Protein AF-A0A927NDM3-F1 (afdb_monomer_lite)

Foldseek 3Di:
DDDDDDDDDDDDDDDDDDDDDDDDDDDDDDDDDDDDDDDDDDDDDDDDDDDDDDDDDDDDDDDDDDDDDDDPDDDDDDDDDDWDKFKKKFFQAWFFFKFPDDDPPGDGPGGDHGRDIFGFPDDDVQWTWTAEQLHIITTGNVRIDMDIDTDDPDPLVVLLVNLLRNRPNQEEDPPQQAQDQLVPHGDPPHDSSYYHPQRSSQVSNCVRPVDRAHRDPVRRVVDDDDDD

Structure (mmCIF, N/CA/C/O backbone):
data_AF-A0A927NDM3-F1
#
_entry.id   AF-A0A927NDM3-F1
#
loop_
_atom_site.group_PDB
_atom_site.id
_atom_site.type_symbol
_atom_site.label_atom_id
_atom_site.label_alt_id
_atom_site.label_comp_id
_atom_site.label_asym_id
_atom_site.label_entity_id
_atom_site.label_seq_id
_atom_site.pdbx_PDB_ins_code
_atom_site.Cartn_x
_atom_site.Cartn_y
_atom_site.Cartn_z
_atom_site.occupancy
_atom_site.B_iso_or_equiv
_atom_site.auth_seq_id
_atom_site.auth_comp_id
_atom_site.auth_asym_id
_atom_site.auth_atom_id
_atom_site.pdbx_PDB_model_num
ATOM 1 N N . MET A 1 1 ? -32.418 -34.435 -16.731 1.00 44.94 1 MET A N 1
ATOM 2 C CA . MET A 1 1 ? -31.338 -35.449 -16.701 1.00 44.94 1 MET A CA 1
ATOM 3 C C . MET A 1 1 ? -30.309 -35.048 -15.656 1.00 44.94 1 MET A C 1
ATOM 5 O O . MET A 1 1 ? -29.737 -33.975 -15.753 1.00 44.94 1 MET A O 1
ATOM 9 N N . LYS A 1 2 ? -30.156 -35.858 -14.608 1.00 43.66 2 LYS A N 1
ATOM 10 C CA . LYS A 1 2 ? -29.431 -35.543 -13.368 1.00 43.66 2 LYS A CA 1
ATOM 11 C C . LYS A 1 2 ? -28.229 -36.490 -13.295 1.00 43.66 2 LYS A C 1
ATOM 13 O O . LYS A 1 2 ? -28.417 -37.660 -12.984 1.00 43.66 2 LYS A O 1
ATOM 18 N N . ARG A 1 3 ? -27.020 -36.032 -13.638 1.00 54.25 3 ARG A N 1
ATOM 19 C CA . ARG A 1 3 ? -25.791 -36.832 -13.476 1.00 54.25 3 ARG A CA 1
ATOM 20 C C . ARG A 1 3 ? -25.078 -36.387 -12.202 1.00 54.25 3 ARG A C 1
ATOM 22 O O . ARG A 1 3 ? -24.645 -35.249 -12.088 1.00 54.25 3 ARG A O 1
ATOM 29 N N . ARG A 1 4 ? -25.052 -37.288 -11.219 1.00 59.09 4 ARG A N 1
ATOM 30 C CA . ARG A 1 4 ? -24.288 -37.188 -9.970 1.00 59.09 4 ARG A CA 1
ATOM 31 C C . ARG A 1 4 ? -23.092 -38.144 -10.044 1.00 59.09 4 ARG A C 1
ATOM 33 O O . ARG A 1 4 ? -23.222 -39.192 -10.673 1.00 59.09 4 ARG A O 1
ATOM 40 N N . LYS A 1 5 ? -22.092 -37.838 -9.204 1.00 48.91 5 LYS A N 1
ATOM 41 C CA . LYS A 1 5 ? -20.955 -38.663 -8.731 1.00 48.91 5 LYS A CA 1
ATOM 42 C C . LYS A 1 5 ? -19.731 -38.589 -9.668 1.00 48.91 5 LYS A C 1
ATOM 44 O O . LYS A 1 5 ? -19.902 -38.595 -10.875 1.00 48.91 5 LYS A O 1
ATOM 49 N N . THR A 1 6 ? -18.496 -38.431 -9.182 1.00 51.38 6 THR A N 1
ATOM 50 C CA . THR A 1 6 ? -17.939 -38.997 -7.941 1.00 51.38 6 THR A CA 1
ATOM 51 C C . THR A 1 6 ? -16.740 -38.171 -7.449 1.00 51.38 6 THR A C 1
ATOM 53 O O . THR A 1 6 ? -15.886 -37.784 -8.239 1.00 51.38 6 THR A O 1
ATOM 56 N N . ILE A 1 7 ? -16.692 -37.921 -6.140 1.00 45.53 7 ILE A N 1
ATOM 57 C CA . ILE A 1 7 ? -15.550 -37.371 -5.397 1.00 45.53 7 ILE A CA 1
ATOM 58 C C . ILE A 1 7 ? -14.612 -38.543 -5.088 1.00 45.53 7 ILE A C 1
ATOM 60 O O . ILE A 1 7 ? -15.073 -39.542 -4.537 1.00 45.53 7 ILE A O 1
ATOM 64 N N . ALA A 1 8 ? -13.326 -38.422 -5.414 1.00 45.06 8 ALA A N 1
ATOM 65 C CA . ALA A 1 8 ? -12.281 -39.320 -4.932 1.00 45.06 8 ALA A CA 1
ATOM 66 C C . ALA A 1 8 ? -11.337 -38.511 -4.035 1.00 45.06 8 ALA A C 1
ATOM 68 O O . ALA A 1 8 ? -10.524 -37.724 -4.511 1.00 45.06 8 ALA A O 1
ATOM 69 N N . ALA A 1 9 ? -11.516 -38.677 -2.727 1.00 37.31 9 ALA A N 1
ATOM 70 C CA . ALA A 1 9 ? -10.585 -38.235 -1.706 1.00 37.31 9 ALA A CA 1
ATOM 71 C C . ALA A 1 9 ? -9.545 -39.344 -1.496 1.00 37.31 9 ALA A C 1
ATOM 73 O O . ALA A 1 9 ? -9.914 -40.480 -1.206 1.00 37.31 9 ALA A O 1
ATOM 74 N N . LEU A 1 10 ? -8.263 -39.011 -1.631 1.00 41.28 10 LEU A N 1
ATOM 75 C CA . LEU A 1 10 ? -7.147 -39.841 -1.184 1.00 41.28 10 LEU A CA 1
ATOM 76 C C . LEU A 1 10 ? -6.381 -39.047 -0.123 1.00 41.28 10 LEU A C 1
ATOM 78 O O . LEU A 1 10 ? -5.657 -38.103 -0.423 1.00 41.28 10 LEU A O 1
ATOM 82 N N . LEU A 1 11 ? -6.625 -39.425 1.129 1.00 40.38 11 LEU A N 1
ATOM 83 C CA . LEU A 1 11 ? -5.831 -39.090 2.303 1.00 40.38 11 LEU A CA 1
ATOM 84 C C . LEU A 1 11 ? -4.864 -40.248 2.556 1.00 40.38 11 LEU A C 1
ATOM 86 O O . LEU A 1 11 ? -5.320 -41.388 2.602 1.00 40.38 11 LEU A O 1
ATOM 90 N N . ALA A 1 12 ? -3.582 -39.941 2.763 1.00 36.81 12 ALA A N 1
ATOM 91 C CA . ALA A 1 12 ? -2.688 -40.519 3.780 1.00 36.81 12 ALA A CA 1
ATOM 92 C C . ALA A 1 12 ? -1.225 -40.347 3.345 1.00 36.81 12 ALA A C 1
ATOM 94 O O . ALA A 1 12 ? -0.847 -40.738 2.246 1.00 36.81 12 ALA A O 1
ATOM 95 N N . GLY A 1 13 ? -0.395 -39.789 4.226 1.00 38.34 13 GLY A N 1
ATOM 96 C CA . GLY A 1 13 ? 1.043 -39.668 3.987 1.00 38.34 13 GLY A CA 1
ATOM 97 C C . GLY A 1 13 ? 1.751 -38.778 4.997 1.00 38.34 13 GLY A C 1
ATOM 98 O O . GLY A 1 13 ? 2.424 -37.827 4.628 1.00 38.34 13 GLY A O 1
ATOM 99 N N . PHE A 1 14 ? 1.523 -39.063 6.273 1.00 37.19 14 PHE A N 1
ATOM 100 C CA . PHE A 1 14 ? 2.162 -38.464 7.439 1.00 37.19 14 PHE A CA 1
ATOM 101 C C . PHE A 1 14 ? 3.692 -38.652 7.358 1.00 37.19 14 PHE A C 1
ATOM 103 O O . PHE A 1 14 ? 4.157 -39.787 7.316 1.00 37.19 14 PHE A O 1
ATOM 110 N N . CYS A 1 15 ? 4.474 -37.570 7.365 1.00 37.94 15 CYS A N 1
ATOM 111 C CA . CYS A 1 15 ? 5.901 -37.631 7.684 1.00 37.94 15 CYS A CA 1
ATOM 112 C C . CYS A 1 15 ? 6.194 -36.570 8.749 1.00 37.94 15 CYS A C 1
ATOM 114 O O . CYS A 1 15 ? 6.304 -35.379 8.463 1.00 37.94 15 CYS A O 1
ATOM 116 N N . LEU A 1 16 ? 6.221 -37.028 10.001 1.00 38.16 16 LEU A N 1
ATOM 117 C CA . LEU A 1 16 ? 6.639 -36.267 11.171 1.00 38.16 16 LEU A CA 1
ATOM 118 C C . LEU A 1 16 ? 8.159 -36.045 11.152 1.00 38.16 16 LEU A C 1
ATOM 120 O O . LEU A 1 16 ? 8.922 -36.984 10.960 1.00 38.16 16 LEU A O 1
ATOM 124 N N . LEU A 1 17 ? 8.522 -34.796 11.449 1.00 36.06 17 LEU A N 1
ATOM 125 C CA . LEU A 1 17 ? 9.648 -34.327 12.265 1.00 36.06 17 LEU A CA 1
ATOM 126 C C . LEU A 1 17 ? 11.059 -34.864 11.983 1.00 36.06 17 LEU A C 1
ATOM 128 O O . LEU A 1 17 ? 11.451 -35.922 12.461 1.00 36.06 17 LEU A O 1
ATOM 132 N N . THR A 1 18 ? 11.897 -33.962 11.472 1.00 44.75 18 THR A N 1
ATOM 133 C CA . THR A 1 18 ? 13.244 -33.765 12.026 1.00 44.75 18 THR A CA 1
ATOM 134 C C . THR A 1 18 ? 13.468 -32.275 12.268 1.00 44.75 18 THR A C 1
ATOM 136 O O . THR A 1 18 ? 13.722 -31.504 11.344 1.00 44.75 18 THR A O 1
ATOM 139 N N . VAL A 1 19 ? 13.346 -31.867 13.530 1.00 40.59 19 VAL A N 1
ATOM 140 C CA . VAL A 1 19 ? 13.963 -30.646 14.055 1.00 40.59 19 VAL A CA 1
ATOM 141 C C . VAL A 1 19 ? 15.470 -30.889 14.052 1.00 40.59 19 VAL A C 1
ATOM 143 O O . VAL A 1 19 ? 15.950 -31.741 14.792 1.00 40.59 19 VAL A O 1
ATOM 146 N N . SER A 1 20 ? 16.203 -30.161 13.214 1.00 47.41 20 SER A N 1
ATOM 147 C CA . SER A 1 20 ? 17.655 -30.033 13.328 1.00 47.41 20 SER A CA 1
ATOM 148 C C . SER A 1 20 ? 17.954 -28.587 13.691 1.00 47.41 20 SER A C 1
ATOM 150 O O . SER A 1 20 ? 17.986 -27.708 12.834 1.00 47.41 20 SER A O 1
ATOM 152 N N . ALA A 1 21 ? 18.103 -28.351 14.991 1.00 35.34 21 ALA A N 1
ATOM 153 C CA . ALA A 1 21 ? 18.771 -27.180 15.524 1.00 35.34 21 ALA A CA 1
ATOM 154 C C . ALA A 1 21 ? 20.276 -27.477 15.556 1.00 35.34 21 ALA A C 1
ATOM 156 O O . ALA A 1 21 ? 20.686 -28.409 16.235 1.00 35.34 21 ALA A O 1
ATOM 157 N N . CYS A 1 22 ? 21.047 -26.709 14.793 1.00 40.22 22 CYS A N 1
ATOM 158 C CA . CYS A 1 22 ? 22.496 -26.489 14.867 1.00 40.22 22 CYS A CA 1
ATOM 159 C C . CYS A 1 22 ? 22.794 -25.445 13.781 1.00 40.22 22 CYS A C 1
ATOM 161 O O . CYS A 1 22 ? 22.251 -25.535 12.688 1.00 40.22 22 CYS A O 1
ATOM 163 N N . ASP A 1 23 ? 23.640 -24.449 13.933 1.00 35.97 23 ASP A N 1
ATOM 164 C CA . ASP A 1 23 ? 24.234 -23.783 15.077 1.00 35.97 23 ASP A CA 1
ATOM 165 C C . ASP A 1 23 ? 24.733 -22.448 14.498 1.00 35.97 23 ASP A C 1
ATOM 167 O O . ASP A 1 23 ? 24.917 -22.308 13.282 1.00 35.97 23 ASP A O 1
ATOM 171 N N . LYS A 1 24 ? 24.918 -21.445 15.345 1.00 36.56 24 LYS A N 1
ATOM 172 C CA . LYS A 1 24 ? 25.444 -20.144 14.936 1.00 36.56 24 LYS A CA 1
ATOM 173 C C . LYS A 1 24 ? 26.862 -20.323 14.393 1.00 36.56 24 LYS A C 1
ATOM 175 O O . LYS A 1 24 ? 27.760 -20.656 15.152 1.00 36.56 24 LYS A O 1
ATOM 180 N N . THR A 1 25 ? 27.087 -19.998 13.123 1.00 37.84 25 THR A N 1
ATOM 181 C CA . THR A 1 25 ? 28.413 -19.573 12.655 1.00 37.84 25 THR A CA 1
ATOM 182 C C . THR A 1 25 ? 28.267 -18.339 11.772 1.00 37.84 25 THR A C 1
ATOM 184 O O . THR A 1 25 ? 27.789 -18.368 10.641 1.00 37.84 25 THR A O 1
ATOM 187 N N . ARG A 1 26 ? 28.621 -17.216 12.390 1.00 38.59 26 ARG A N 1
ATOM 188 C CA . ARG A 1 26 ? 28.958 -15.933 11.783 1.00 38.59 26 ARG A CA 1
ATOM 189 C C . ARG A 1 26 ? 30.367 -16.082 11.193 1.00 38.59 26 ARG A C 1
ATOM 191 O O . ARG A 1 26 ? 31.221 -16.598 11.909 1.00 38.59 26 ARG A O 1
ATOM 198 N N . PRO A 1 27 ? 30.637 -15.665 9.949 1.00 46.84 27 PRO A N 1
ATOM 199 C CA . PRO A 1 27 ? 31.993 -15.381 9.527 1.00 46.84 27 PRO A CA 1
ATOM 200 C C . PRO A 1 27 ? 32.270 -13.909 9.818 1.00 46.84 27 PRO A C 1
ATOM 202 O O . PRO A 1 27 ? 31.689 -13.004 9.214 1.00 46.84 27 PRO A O 1
ATOM 205 N N . ASP A 1 28 ? 33.125 -13.709 10.803 1.00 40.56 28 ASP A N 1
ATOM 206 C CA . ASP A 1 28 ? 33.929 -12.512 10.980 1.00 40.56 28 ASP A CA 1
ATOM 207 C C . ASP A 1 28 ? 34.974 -12.505 9.855 1.00 40.56 28 ASP A C 1
ATOM 209 O O . ASP A 1 28 ? 35.457 -13.581 9.504 1.00 40.56 28 ASP A O 1
ATOM 213 N N . ASP A 1 29 ? 35.273 -11.334 9.286 1.00 36.28 29 ASP A N 1
ATOM 214 C CA . ASP A 1 29 ? 36.599 -10.919 8.783 1.00 36.28 29 ASP A CA 1
ATOM 215 C C . ASP A 1 29 ? 36.450 -9.862 7.677 1.00 36.28 29 ASP A C 1
ATOM 217 O O . ASP A 1 29 ? 36.186 -10.186 6.524 1.00 36.28 29 ASP A O 1
ATOM 221 N N . TYR A 1 30 ? 36.589 -8.589 8.047 1.00 44.88 30 TYR A N 1
ATOM 222 C CA . TYR A 1 30 ? 37.284 -7.580 7.243 1.00 44.88 30 TYR A CA 1
ATOM 223 C C . TYR A 1 30 ? 37.820 -6.528 8.222 1.00 44.88 30 TYR A C 1
ATOM 225 O O . TYR A 1 30 ? 37.050 -5.855 8.909 1.00 44.88 30 TYR A O 1
ATOM 233 N N . GLY A 1 31 ? 39.149 -6.491 8.332 1.00 35.69 31 GLY A N 1
ATOM 234 C CA . GLY A 1 31 ? 39.914 -5.813 9.373 1.00 35.69 31 GLY A CA 1
ATOM 235 C C . GLY A 1 31 ? 39.870 -4.282 9.384 1.00 35.69 31 GLY A C 1
ATOM 236 O O . GLY A 1 31 ? 39.842 -3.620 8.349 1.00 35.69 31 GLY A O 1
ATOM 237 N N . GLU A 1 32 ? 39.854 -3.763 10.611 1.00 35.34 32 GLU A N 1
ATOM 238 C CA . GLU A 1 32 ? 40.937 -3.000 11.251 1.00 35.34 32 GLU A CA 1
ATOM 239 C C . GLU A 1 32 ? 41.797 -2.078 10.364 1.00 35.34 32 GLU A C 1
ATOM 241 O O . GLU A 1 32 ? 42.678 -2.517 9.623 1.00 35.34 32 GLU A O 1
ATOM 246 N N . SER A 1 33 ? 41.659 -0.774 10.596 1.00 42.59 33 SER A N 1
ATOM 247 C CA . SER A 1 33 ? 42.833 0.079 10.780 1.00 42.59 33 SER A CA 1
ATOM 248 C C . SER A 1 33 ? 42.504 1.169 11.796 1.00 42.59 33 SER A C 1
ATOM 250 O O . SER A 1 33 ? 41.802 2.135 11.487 1.00 42.59 33 SER A O 1
ATOM 252 N N . ASP A 1 34 ? 43.017 0.968 13.005 1.00 37.94 34 ASP A N 1
ATOM 253 C CA . ASP A 1 34 ? 43.137 1.955 14.067 1.00 37.94 34 ASP A CA 1
ATOM 254 C C . ASP A 1 34 ? 43.892 3.205 13.608 1.00 37.94 34 ASP A C 1
ATOM 256 O O . ASP A 1 34 ? 44.859 3.118 12.851 1.00 37.94 34 ASP A O 1
ATOM 260 N N . ASN A 1 35 ? 43.502 4.358 14.152 1.00 37.06 35 ASN A N 1
ATOM 261 C CA . ASN A 1 35 ? 44.447 5.293 14.764 1.00 37.06 35 ASN A CA 1
ATOM 262 C C . ASN A 1 35 ? 43.695 6.252 15.700 1.00 37.06 35 ASN A C 1
ATOM 264 O O . ASN A 1 35 ? 42.894 7.082 15.271 1.00 37.06 35 ASN A O 1
ATOM 268 N N . VAL A 1 36 ? 43.985 6.118 16.994 1.00 38.47 36 VAL A N 1
ATOM 269 C CA . VAL A 1 36 ? 43.564 6.984 18.104 1.00 38.47 36 VAL A 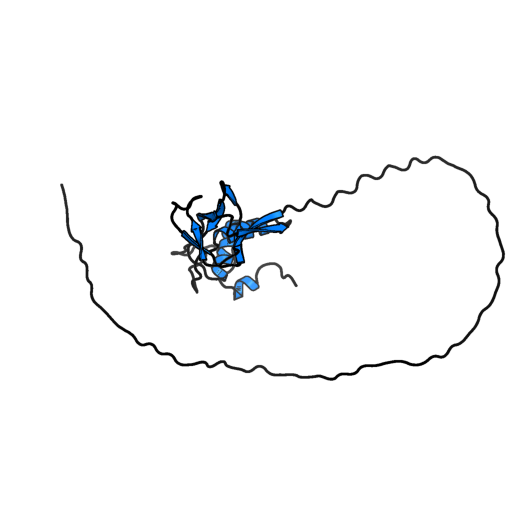CA 1
ATOM 270 C C . VAL A 1 36 ? 44.794 7.731 18.619 1.00 38.47 36 VAL A C 1
ATOM 272 O O . VAL A 1 36 ? 45.812 7.088 18.854 1.00 38.47 36 VAL A O 1
ATOM 275 N N . ALA A 1 37 ? 44.676 9.046 18.841 1.00 35.00 37 ALA A N 1
ATOM 276 C CA . ALA A 1 37 ? 45.342 9.838 19.900 1.00 35.00 37 ALA A CA 1
ATOM 277 C C . ALA A 1 37 ? 45.020 11.336 19.663 1.00 35.00 37 ALA A C 1
ATOM 279 O O . ALA A 1 37 ? 45.355 11.858 18.607 1.00 35.00 37 ALA A O 1
ATOM 280 N N . THR A 1 38 ? 44.149 12.008 20.432 1.00 33.16 38 THR A N 1
ATOM 281 C CA . THR A 1 38 ? 44.318 12.650 21.768 1.00 33.16 38 THR A CA 1
ATOM 282 C C . THR A 1 38 ? 45.208 13.905 21.821 1.00 33.16 38 THR A C 1
ATOM 284 O O . THR A 1 38 ? 46.362 13.847 21.414 1.00 33.16 38 THR A O 1
ATOM 287 N N . GLY A 1 39 ? 44.684 14.963 22.469 1.00 32.88 39 GLY A N 1
ATOM 288 C CA . GLY A 1 39 ? 45.392 16.150 23.006 1.00 32.88 39 GLY A CA 1
ATOM 289 C C . GLY A 1 39 ? 44.902 17.454 22.358 1.00 32.88 39 GLY A C 1
ATOM 290 O O . GLY A 1 39 ? 45.134 17.643 21.173 1.00 32.88 39 GLY A O 1
ATOM 291 N N . ASP A 1 40 ? 44.035 18.288 22.945 1.00 34.03 40 ASP A N 1
ATOM 292 C CA . ASP A 1 40 ? 44.086 19.079 24.199 1.00 34.03 40 ASP A CA 1
ATOM 293 C C . ASP A 1 40 ? 45.127 20.218 24.212 1.00 34.03 40 ASP A C 1
ATOM 295 O O . ASP A 1 40 ? 46.318 19.961 24.072 1.00 34.03 40 ASP A O 1
ATOM 299 N N . SER A 1 41 ? 44.610 21.430 24.496 1.00 36.53 41 SER A N 1
ATOM 300 C CA . SER A 1 41 ? 45.264 22.636 25.040 1.00 36.53 41 SER A CA 1
ATOM 301 C C . SER A 1 41 ? 46.379 23.292 24.214 1.00 36.53 41 SER A C 1
ATOM 303 O O . SER A 1 41 ? 47.072 22.652 23.445 1.00 36.53 41 SER A O 1
ATOM 305 N N . SER A 1 42 ? 46.729 24.571 24.328 1.00 36.62 42 SER A N 1
ATOM 306 C CA . SER A 1 42 ? 46.159 25.827 24.831 1.00 36.62 42 SER A CA 1
ATOM 307 C C . SER A 1 42 ? 47.320 26.835 24.721 1.00 36.62 42 SER A C 1
ATOM 309 O O . SER A 1 42 ? 48.415 26.495 25.154 1.00 36.62 42 SER A O 1
ATOM 311 N N . LEU A 1 43 ? 47.042 28.062 24.266 1.00 36.44 43 LEU A N 1
ATOM 312 C CA . LEU A 1 43 ? 47.715 29.329 24.624 1.00 36.44 43 LEU A CA 1
ATOM 313 C C . LEU A 1 43 ? 49.178 29.657 24.211 1.00 36.44 43 LEU A C 1
ATOM 315 O O . LEU A 1 43 ? 50.051 28.803 24.157 1.00 36.44 43 LEU A O 1
ATOM 319 N N . THR A 1 44 ? 49.345 30.992 24.079 1.00 34.62 44 THR A N 1
ATOM 320 C CA . THR A 1 44 ? 50.534 31.888 24.054 1.00 34.62 44 THR A CA 1
ATOM 321 C C . THR A 1 44 ? 51.342 31.974 22.741 1.00 34.62 44 THR A C 1
ATOM 323 O O . THR A 1 44 ? 51.455 30.997 22.018 1.00 34.62 44 THR A O 1
ATOM 326 N N . ASP A 1 45 ? 51.913 33.101 22.288 1.00 40.47 45 ASP A N 1
ATOM 327 C CA . ASP A 1 45 ? 52.021 34.487 22.775 1.00 40.47 45 ASP A CA 1
ATOM 328 C C . ASP A 1 45 ? 52.374 35.453 21.605 1.00 40.47 45 ASP A C 1
ATOM 330 O O . ASP A 1 45 ? 52.750 35.024 20.514 1.00 40.47 45 ASP A O 1
ATOM 334 N N . VAL A 1 46 ? 52.235 36.756 21.875 1.00 39.88 46 VAL A N 1
ATOM 335 C CA . VAL A 1 46 ? 52.371 37.984 21.039 1.00 39.88 46 VAL A CA 1
ATOM 336 C C . VAL A 1 46 ? 53.860 38.350 20.760 1.00 39.88 46 VAL A C 1
ATOM 338 O O . VAL A 1 46 ? 54.716 37.876 21.509 1.00 39.88 46 VAL A O 1
ATOM 341 N N . PRO A 1 47 ? 54.231 39.117 19.696 1.00 52.25 47 PRO A N 1
ATOM 342 C CA . PRO A 1 47 ? 54.392 40.603 19.749 1.00 52.25 47 PRO A CA 1
ATOM 343 C C . PRO A 1 47 ? 53.891 41.338 18.468 1.00 52.25 47 PRO A C 1
ATOM 345 O O . PRO A 1 47 ? 54.105 40.861 17.359 1.00 52.25 47 PRO A O 1
ATOM 348 N N . THR A 1 48 ? 53.036 42.370 18.551 1.00 39.81 48 THR A N 1
ATOM 349 C CA . THR A 1 48 ? 53.308 43.839 18.530 1.00 39.81 48 THR A CA 1
ATOM 350 C C . THR A 1 48 ? 54.336 44.353 17.514 1.00 39.81 48 THR A C 1
ATOM 352 O O . THR A 1 48 ? 55.524 44.101 17.689 1.00 39.81 48 THR A O 1
ATOM 355 N N . ASP A 1 49 ? 53.892 45.203 16.579 1.00 42.38 49 ASP A N 1
ATOM 356 C CA . ASP A 1 49 ? 54.582 46.467 16.276 1.00 42.38 49 ASP A CA 1
ATOM 357 C C . ASP A 1 49 ? 53.590 47.537 15.783 1.00 42.38 49 ASP A C 1
ATOM 359 O O . ASP A 1 49 ? 52.568 47.232 15.167 1.00 42.38 49 ASP A O 1
ATOM 363 N N . ASP A 1 50 ? 53.906 48.764 16.166 1.00 37.78 50 ASP A N 1
ATOM 364 C CA . ASP A 1 50 ? 53.087 49.953 16.387 1.00 37.78 50 ASP A CA 1
ATOM 365 C C . ASP A 1 50 ? 53.254 50.966 15.235 1.00 37.78 50 ASP A C 1
ATOM 367 O O . ASP A 1 50 ? 54.238 50.908 14.496 1.00 37.78 50 ASP A O 1
ATOM 371 N N . GLY A 1 51 ? 52.343 51.939 15.088 1.00 37.84 51 GLY A N 1
ATOM 372 C CA . GLY A 1 51 ? 52.568 53.029 14.122 1.00 37.84 51 GLY A CA 1
ATOM 373 C C . GLY A 1 51 ? 51.375 53.881 13.674 1.00 37.84 51 GLY A C 1
ATOM 374 O O . GLY A 1 51 ? 51.136 54.010 12.476 1.00 37.84 51 GLY A O 1
ATOM 375 N N . THR A 1 52 ? 50.655 54.489 14.616 1.00 42.16 52 THR A N 1
ATOM 376 C CA . THR A 1 52 ? 49.818 55.715 14.454 1.00 42.16 52 THR A CA 1
ATOM 377 C C . THR A 1 52 ? 50.77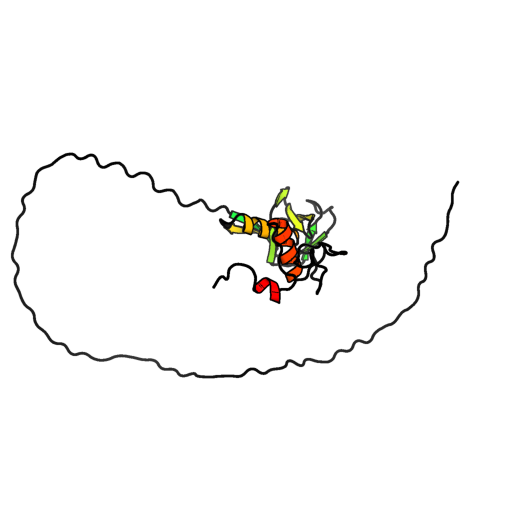7 56.945 14.277 1.00 42.16 52 THR A C 1
ATOM 379 O O . THR A 1 52 ? 51.966 56.747 14.544 1.00 42.16 52 THR A O 1
ATOM 382 N N . PRO A 1 53 ? 50.392 58.208 13.923 1.00 53.62 53 PRO A N 1
ATOM 383 C CA . PRO A 1 53 ? 49.049 58.781 14.053 1.00 53.62 53 PRO A CA 1
ATOM 384 C C . PRO A 1 53 ? 48.611 59.944 13.109 1.00 53.62 53 PRO A C 1
ATOM 386 O O . PRO A 1 53 ? 49.361 60.405 12.254 1.00 53.62 53 PRO A O 1
ATOM 389 N N . ASP A 1 54 ? 47.373 60.391 13.378 1.00 38.84 54 ASP A N 1
ATOM 390 C CA . ASP A 1 54 ? 46.773 61.737 13.249 1.00 38.84 54 ASP A CA 1
ATOM 391 C C . ASP A 1 54 ? 46.618 62.395 11.863 1.00 38.84 54 ASP A C 1
ATOM 393 O O . ASP A 1 54 ? 47.587 62.654 11.159 1.00 38.84 54 ASP A O 1
ATOM 397 N N . ASP A 1 55 ? 45.378 62.737 11.482 1.00 39.38 55 ASP A N 1
ATOM 398 C CA . ASP A 1 55 ? 44.816 64.092 11.679 1.00 39.38 55 ASP A CA 1
ATOM 399 C C . ASP A 1 55 ? 43.410 64.195 11.027 1.00 39.38 55 ASP A C 1
ATOM 401 O O . ASP A 1 55 ? 43.212 63.830 9.866 1.00 39.38 55 ASP A O 1
ATOM 405 N N . GLU A 1 56 ? 42.429 64.704 11.773 1.00 42.72 56 GLU A N 1
ATOM 406 C CA . GLU A 1 56 ? 41.093 65.114 11.304 1.00 42.72 56 GLU A CA 1
ATOM 407 C C . GLU A 1 56 ? 41.001 66.629 11.522 1.00 42.72 56 GLU A C 1
ATOM 409 O O . GLU A 1 56 ? 41.443 67.099 12.573 1.00 42.72 56 GLU A O 1
ATOM 414 N N . PRO A 1 57 ? 40.409 67.421 10.604 1.00 48.88 57 PRO A N 1
ATOM 415 C CA . PRO A 1 57 ? 39.159 68.076 11.025 1.00 48.88 57 PRO A CA 1
ATOM 416 C C . PRO A 1 57 ? 38.137 68.422 9.903 1.00 48.88 57 PRO A C 1
ATOM 418 O O . PRO A 1 57 ? 38.471 68.983 8.862 1.00 48.88 57 PRO A O 1
ATOM 421 N N . THR A 1 58 ? 36.853 68.172 10.214 1.00 35.88 58 THR A N 1
ATOM 422 C CA . THR A 1 58 ? 35.648 69.046 10.080 1.00 35.88 58 THR A CA 1
ATOM 423 C C . THR A 1 58 ? 35.128 69.617 8.730 1.00 35.88 58 THR A C 1
ATOM 425 O O . THR A 1 58 ? 35.738 70.513 8.158 1.00 35.88 58 THR A O 1
ATOM 428 N N . VAL A 1 59 ? 33.907 69.157 8.355 1.00 45.25 59 VAL A N 1
ATOM 429 C CA . VAL A 1 59 ? 32.609 69.805 7.921 1.00 45.25 59 VAL A CA 1
ATOM 430 C C . VAL A 1 59 ? 32.580 71.219 7.257 1.00 45.25 59 VAL A C 1
ATOM 432 O O . VAL A 1 59 ? 33.431 72.025 7.613 1.00 45.25 59 VAL A O 1
ATOM 435 N N . PRO A 1 60 ? 31.574 71.633 6.413 1.00 50.91 60 PRO A N 1
ATOM 436 C CA . PRO A 1 60 ? 30.148 71.232 6.433 1.00 50.91 60 PRO A CA 1
ATOM 437 C C . PRO A 1 60 ? 29.339 71.165 5.096 1.00 50.91 60 PRO A C 1
ATOM 439 O O . PRO A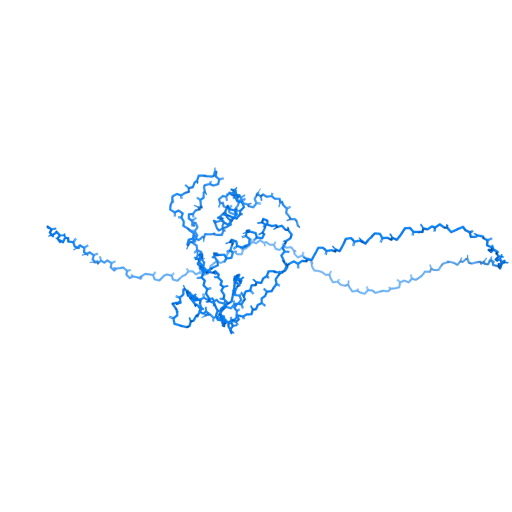 1 60 ? 29.789 71.497 4.006 1.00 50.91 60 PRO A O 1
ATOM 442 N N . ASP A 1 61 ? 28.094 70.722 5.303 1.00 43.69 61 ASP A N 1
ATOM 443 C CA . ASP A 1 61 ? 26.835 70.659 4.536 1.00 43.69 61 ASP A CA 1
ATOM 444 C C . ASP A 1 61 ? 26.517 71.722 3.453 1.00 43.69 61 ASP A C 1
ATOM 446 O O . ASP A 1 61 ? 26.799 72.910 3.618 1.00 43.69 61 ASP A O 1
ATOM 450 N N . SER A 1 62 ? 25.817 71.281 2.394 1.00 34.69 62 SER A N 1
ATOM 451 C CA . SER A 1 62 ? 24.838 72.045 1.591 1.00 34.69 62 SER A CA 1
ATOM 452 C C . SER A 1 62 ? 24.035 71.100 0.667 1.00 34.69 62 SER A C 1
ATOM 454 O O . SER A 1 62 ? 24.527 70.651 -0.367 1.00 34.69 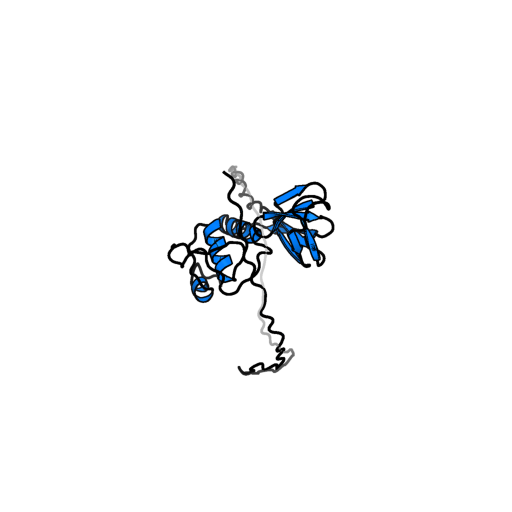62 SER A O 1
ATOM 456 N N . THR A 1 63 ? 22.775 70.830 1.015 1.00 44.19 63 THR A N 1
ATOM 457 C CA . THR A 1 63 ? 21.669 70.518 0.069 1.00 44.19 63 THR A CA 1
ATOM 458 C C . THR A 1 63 ? 20.968 71.844 -0.316 1.00 44.19 63 THR A C 1
ATOM 460 O O . THR A 1 63 ? 21.279 72.838 0.346 1.00 44.19 63 THR A O 1
ATOM 463 N N . PRO A 1 64 ? 20.041 71.968 -1.305 1.00 57.59 64 PRO A N 1
ATOM 464 C CA . PRO A 1 64 ? 19.248 70.947 -2.025 1.00 57.59 64 PRO A CA 1
ATOM 465 C C . PRO A 1 64 ? 19.049 71.210 -3.550 1.00 57.59 64 PRO A C 1
ATOM 467 O O . PRO A 1 64 ? 19.355 72.290 -4.036 1.00 57.59 64 PRO A O 1
ATOM 470 N N . ASP A 1 65 ? 18.456 70.269 -4.300 1.00 38.31 65 ASP A N 1
ATOM 471 C CA . ASP A 1 65 ? 17.282 70.569 -5.152 1.00 38.31 65 ASP A CA 1
ATOM 472 C C . ASP A 1 65 ? 16.570 69.278 -5.601 1.00 38.31 65 ASP A C 1
ATOM 474 O O . ASP A 1 65 ? 17.197 68.254 -5.870 1.00 38.31 65 ASP A O 1
ATOM 478 N N . SER A 1 66 ? 15.241 69.332 -5.628 1.00 41.25 66 SER A N 1
ATOM 479 C CA . SER A 1 66 ? 14.322 68.208 -5.817 1.00 41.25 66 SER A CA 1
ATOM 480 C C . SER A 1 66 ? 13.807 68.149 -7.253 1.00 41.25 66 SER A C 1
ATOM 482 O O . SER A 1 66 ? 13.375 69.152 -7.809 1.00 41.25 66 SER A O 1
ATOM 484 N N . THR A 1 67 ? 13.741 66.950 -7.827 1.00 40.78 67 THR A N 1
ATOM 485 C CA . THR A 1 67 ? 12.870 66.642 -8.974 1.00 40.78 67 THR A CA 1
ATOM 486 C C . THR A 1 67 ? 11.992 65.452 -8.571 1.00 40.78 67 THR A C 1
ATOM 488 O O . THR A 1 67 ? 12.535 64.487 -8.032 1.00 40.78 67 THR A O 1
ATOM 491 N N . PRO A 1 68 ? 10.657 65.495 -8.750 1.00 54.84 68 PRO A N 1
ATOM 492 C CA . PRO A 1 68 ? 9.790 64.394 -8.361 1.00 54.84 68 PRO A CA 1
ATOM 493 C C . PRO A 1 68 ? 9.826 63.349 -9.474 1.00 54.84 68 PRO A C 1
ATOM 495 O O . PRO A 1 68 ? 9.224 63.552 -10.526 1.00 54.84 68 PRO A O 1
ATOM 498 N N . ASP A 1 69 ? 10.537 62.247 -9.254 1.00 48.75 69 ASP A N 1
ATOM 499 C CA . ASP A 1 69 ? 10.425 61.077 -10.120 1.00 48.75 69 ASP A CA 1
ATOM 500 C C . ASP A 1 69 ? 9.636 59.994 -9.386 1.00 48.75 69 ASP A C 1
ATOM 502 O O . ASP A 1 69 ? 9.905 59.661 -8.230 1.00 48.75 69 ASP A O 1
ATOM 506 N N . SER A 1 70 ? 8.570 59.535 -10.030 1.00 58.69 70 SER A N 1
ATOM 507 C CA . SER A 1 70 ? 7.601 58.617 -9.444 1.00 58.69 70 SER A CA 1
ATOM 508 C C . SER A 1 70 ? 8.193 57.216 -9.451 1.00 58.69 70 SER A C 1
ATOM 510 O O . SER A 1 70 ? 8.216 56.551 -10.484 1.00 58.69 70 SER A O 1
ATOM 512 N N . THR A 1 71 ? 8.666 56.771 -8.290 1.00 51.41 71 THR A N 1
ATOM 513 C CA . THR A 1 71 ? 9.077 55.386 -8.054 1.00 51.41 71 THR A CA 1
ATOM 514 C C . THR A 1 71 ? 7.917 54.447 -8.407 1.00 51.41 71 THR A C 1
ATOM 516 O O . THR A 1 71 ? 6.851 54.575 -7.798 1.00 51.41 71 THR A O 1
ATOM 519 N N . PRO A 1 72 ? 8.075 53.512 -9.362 1.00 59.28 72 PRO A N 1
ATOM 520 C CA . PRO A 1 72 ? 7.067 52.490 -9.590 1.00 59.28 72 PRO A CA 1
ATOM 521 C C . PRO A 1 72 ? 6.948 51.633 -8.327 1.00 59.28 72 PRO A C 1
ATOM 523 O O . PRO A 1 72 ? 7.948 51.159 -7.786 1.00 59.28 72 PRO A O 1
ATOM 526 N N . GLU A 1 73 ? 5.719 51.485 -7.837 1.00 66.06 73 GLU A N 1
ATOM 527 C CA . GLU A 1 73 ? 5.386 50.596 -6.726 1.00 66.06 73 GLU A CA 1
ATOM 528 C C . GLU A 1 73 ? 5.866 49.172 -7.071 1.00 66.06 73 GLU A C 1
ATOM 530 O O . GLU A 1 73 ? 5.587 48.701 -8.179 1.00 66.06 73 GLU A O 1
ATOM 535 N N . PRO A 1 74 ? 6.647 48.507 -6.198 1.00 66.50 74 PRO A N 1
ATOM 536 C CA . PRO A 1 74 ? 7.206 47.199 -6.506 1.00 66.50 74 PRO A CA 1
ATOM 537 C C . PRO A 1 74 ? 6.078 46.188 -6.722 1.00 66.50 74 PRO A C 1
ATOM 539 O O . PRO A 1 74 ? 5.206 46.013 -5.870 1.00 66.50 74 PRO A O 1
ATOM 542 N N . GLU A 1 75 ? 6.112 45.523 -7.876 1.00 66.62 75 GLU A N 1
ATOM 543 C CA . GLU A 1 75 ? 5.259 44.379 -8.182 1.00 66.62 75 GLU A CA 1
ATOM 544 C C . GLU A 1 75 ? 5.421 43.326 -7.067 1.00 66.62 75 GLU A C 1
ATOM 546 O O . GLU A 1 75 ? 6.558 43.042 -6.672 1.00 66.62 75 GLU A O 1
ATOM 551 N N . PRO A 1 76 ? 4.323 42.783 -6.502 1.00 67.88 76 PRO A N 1
ATOM 552 C CA . PRO A 1 76 ? 4.414 41.849 -5.390 1.00 67.88 76 PRO A CA 1
ATOM 553 C C . PRO A 1 76 ? 5.206 40.612 -5.815 1.00 67.88 76 PRO A C 1
ATOM 555 O O . PRO A 1 76 ? 4.863 39.936 -6.786 1.00 67.88 76 PRO A O 1
ATOM 558 N N . GLU A 1 77 ? 6.273 40.326 -5.071 1.00 72.12 77 GLU A N 1
ATOM 559 C CA . GLU A 1 77 ? 7.083 39.126 -5.246 1.00 72.12 77 GLU A CA 1
ATOM 560 C C . GLU A 1 77 ? 6.176 37.882 -5.153 1.00 72.12 77 GLU A C 1
ATOM 562 O O . GLU A 1 77 ? 5.310 37.825 -4.271 1.00 72.12 77 GLU A O 1
ATOM 567 N N . PRO A 1 78 ? 6.310 36.897 -6.062 1.00 71.06 78 PRO A N 1
ATOM 568 C CA . PRO A 1 78 ? 5.458 35.716 -6.042 1.00 71.06 78 PRO A CA 1
ATOM 569 C C . PRO A 1 78 ? 5.600 34.984 -4.703 1.00 71.06 78 PRO A C 1
ATOM 571 O O . PRO A 1 78 ? 6.694 34.551 -4.338 1.00 71.06 78 PRO A O 1
ATOM 574 N N . GLU A 1 79 ? 4.485 34.825 -3.979 1.00 73.38 79 GLU A N 1
ATOM 575 C CA . GLU A 1 79 ? 4.468 34.072 -2.724 1.00 73.38 79 GLU A CA 1
ATOM 576 C C . GLU A 1 79 ? 5.010 32.647 -2.950 1.00 73.38 79 GLU A C 1
ATOM 578 O O . GLU A 1 79 ? 4.649 31.995 -3.941 1.00 73.38 79 GLU A O 1
ATOM 583 N N . PRO A 1 80 ? 5.859 32.129 -2.040 1.00 72.00 80 PRO A N 1
ATOM 584 C CA . PRO A 1 80 ? 6.392 30.781 -2.162 1.00 72.00 80 PRO A CA 1
ATOM 585 C C . PRO A 1 80 ? 5.244 29.761 -2.243 1.00 72.00 80 PRO A C 1
ATOM 587 O O . PRO A 1 80 ? 4.232 29.905 -1.547 1.00 72.00 80 PRO A O 1
ATOM 590 N N . PRO A 1 81 ? 5.372 28.709 -3.074 1.00 67.06 81 PRO A N 1
ATOM 591 C CA . PRO A 1 81 ? 4.285 27.773 -3.317 1.00 67.06 81 PRO A CA 1
ATOM 592 C C . PRO A 1 81 ? 3.825 27.123 -2.009 1.00 67.06 81 PRO A C 1
ATOM 594 O O . PRO A 1 81 ? 4.606 26.512 -1.276 1.00 67.06 81 PRO A O 1
ATOM 597 N N . LYS A 1 82 ? 2.526 27.244 -1.720 1.00 69.56 82 LYS A N 1
ATOM 598 C CA . LYS A 1 82 ? 1.898 26.682 -0.523 1.00 69.56 82 LYS A CA 1
ATOM 599 C C . LYS A 1 82 ? 2.014 25.155 -0.548 1.00 69.56 82 LYS A C 1
ATOM 601 O O . LYS A 1 82 ? 1.343 24.490 -1.335 1.00 69.56 82 LYS A O 1
ATOM 606 N N . GLN A 1 83 ? 2.862 24.598 0.315 1.00 72.31 83 GLN A N 1
ATOM 607 C CA . GLN A 1 83 ? 3.076 23.153 0.392 1.00 72.31 83 GLN A CA 1
ATOM 608 C C . GLN A 1 83 ? 1.802 22.436 0.854 1.00 72.31 83 GLN A C 1
ATOM 610 O O . GLN A 1 83 ? 1.237 22.729 1.910 1.00 72.31 83 GLN A O 1
ATOM 615 N N . THR A 1 84 ? 1.340 21.473 0.060 1.00 86.62 84 THR A N 1
ATOM 616 C CA . THR A 1 84 ? 0.221 20.597 0.426 1.00 86.62 84 THR A CA 1
ATOM 617 C C . THR A 1 84 ? 0.711 19.458 1.316 1.00 86.62 84 THR A C 1
ATOM 619 O O . THR A 1 84 ? 1.739 18.855 1.021 1.00 86.62 84 THR A O 1
ATOM 622 N N . MET A 1 85 ? -0.032 19.131 2.376 1.00 91.25 85 MET A N 1
ATOM 623 C CA . MET A 1 85 ? 0.303 18.038 3.298 1.00 91.25 85 MET A CA 1
ATOM 624 C C . MET A 1 85 ? -0.475 16.765 2.943 1.00 91.25 85 MET A C 1
ATOM 626 O O . MET A 1 85 ? -1.681 16.826 2.701 1.00 91.25 85 MET A O 1
ATOM 630 N N . GLN A 1 86 ? 0.191 15.612 2.975 1.00 93.31 86 GLN A N 1
ATOM 631 C CA . GLN A 1 86 ? -0.426 14.289 2.897 1.00 93.31 86 GLN A CA 1
ATOM 632 C C . GLN A 1 86 ? -0.556 13.690 4.298 1.00 93.31 86 GLN A C 1
ATOM 634 O O . GLN A 1 86 ? 0.391 13.714 5.086 1.00 93.31 86 GLN A O 1
ATOM 639 N N . GLN A 1 87 ? -1.732 13.138 4.603 1.00 95.12 87 GLN A N 1
ATOM 640 C CA . GLN A 1 87 ? -2.019 12.518 5.895 1.00 95.12 87 GLN A CA 1
ATOM 641 C C . GLN A 1 87 ? -1.929 10.993 5.830 1.00 95.12 87 GLN A C 1
ATOM 643 O O . GLN A 1 87 ? -2.413 10.346 4.895 1.00 95.12 87 GLN A O 1
ATOM 648 N N . TYR A 1 88 ? -1.369 10.434 6.894 1.00 97.12 88 TYR A N 1
ATOM 649 C CA . TYR A 1 88 ? -1.219 9.011 7.144 1.00 97.12 88 TYR A CA 1
ATOM 650 C C . TYR A 1 88 ? -1.735 8.690 8.541 1.00 97.12 88 TYR A C 1
ATOM 652 O O . TYR A 1 88 ? -1.678 9.526 9.440 1.00 97.12 88 TYR A O 1
ATOM 660 N N . LEU A 1 89 ? -2.226 7.473 8.738 1.00 96.94 89 LEU A N 1
ATOM 661 C CA . LEU A 1 89 ? -2.485 6.945 10.070 1.00 96.94 89 LEU A CA 1
ATOM 662 C C . LEU A 1 89 ? -1.284 6.097 10.472 1.00 96.94 89 LEU A C 1
ATOM 664 O O . LEU A 1 89 ? -0.805 5.296 9.672 1.00 96.94 89 LEU A O 1
ATOM 668 N N . ARG A 1 90 ? -0.801 6.274 11.697 1.00 98.06 90 ARG A N 1
ATOM 669 C CA . ARG A 1 90 ? 0.258 5.470 12.304 1.00 98.06 90 ARG A CA 1
ATOM 670 C C . ARG A 1 90 ? -0.329 4.708 13.482 1.00 98.06 90 ARG A C 1
ATOM 672 O O . ARG A 1 90 ? -0.852 5.339 14.401 1.00 98.06 90 ARG A O 1
ATOM 679 N N . CYS A 1 91 ? -0.255 3.382 13.450 1.00 98.19 91 CYS A N 1
ATOM 680 C CA . CYS A 1 91 ? -0.725 2.537 14.546 1.00 98.19 91 CYS A CA 1
ATOM 681 C C . CYS A 1 91 ? 0.067 2.827 15.828 1.00 98.19 91 CYS A C 1
ATOM 683 O O . CYS A 1 91 ? 1.286 2.985 15.780 1.00 98.19 91 CYS A O 1
ATOM 685 N N . THR A 1 92 ? -0.631 2.930 16.958 1.00 98.19 92 THR A N 1
ATOM 686 C CA . THR A 1 92 ? -0.041 3.305 18.260 1.00 98.19 92 THR A CA 1
ATOM 687 C C . THR A 1 92 ? 0.163 2.124 19.201 1.00 98.19 92 THR A C 1
ATOM 689 O O . THR A 1 92 ? 0.697 2.311 20.285 1.00 98.19 92 THR A O 1
ATOM 692 N N . THR A 1 93 ? -0.291 0.932 18.817 1.00 97.56 93 THR A N 1
ATOM 693 C CA . THR A 1 93 ? -0.113 -0.317 19.565 1.00 97.56 93 THR A CA 1
ATOM 694 C C . THR A 1 93 ? 0.063 -1.474 18.587 1.00 97.56 93 THR A C 1
ATOM 696 O O . THR A 1 93 ? -0.273 -1.341 17.407 1.00 97.56 93 THR A O 1
ATOM 699 N N . ASP A 1 94 ? 0.509 -2.624 19.086 1.00 97.94 94 ASP A N 1
ATOM 700 C CA . ASP A 1 94 ? 0.534 -3.873 18.324 1.00 97.94 94 ASP A CA 1
ATOM 701 C C . ASP A 1 94 ? -0.861 -4.483 18.141 1.00 97.94 94 ASP A C 1
ATOM 703 O O . ASP A 1 94 ? -1.824 -4.135 18.836 1.00 97.94 94 ASP A O 1
ATOM 707 N N . ASN A 1 95 ? -0.955 -5.452 17.226 1.00 97.56 95 ASN A N 1
ATOM 708 C CA . ASN A 1 95 ? -2.139 -6.286 17.001 1.00 97.56 95 ASN A CA 1
ATOM 709 C C . ASN A 1 95 ? -3.438 -5.523 16.653 1.00 97.56 95 ASN A C 1
ATOM 711 O O . ASN A 1 95 ? -4.547 -6.036 16.862 1.00 97.56 95 ASN A O 1
ATOM 715 N N . VAL A 1 96 ? -3.334 -4.322 16.077 1.00 98.44 96 VAL A N 1
ATOM 716 C CA . VAL A 1 96 ? -4.490 -3.482 15.729 1.00 98.44 96 VAL A CA 1
ATOM 717 C C . VAL A 1 96 ? -5.283 -4.123 14.598 1.00 98.44 96 VAL A C 1
ATOM 719 O O . VAL A 1 96 ? -4.773 -4.337 13.502 1.00 98.44 96 VAL A O 1
ATOM 722 N N . ASN A 1 97 ? -6.562 -4.405 14.843 1.00 98.62 97 ASN A N 1
ATOM 723 C CA . ASN A 1 97 ? -7.434 -5.024 13.848 1.00 98.62 97 ASN A CA 1
ATOM 724 C C . ASN A 1 97 ? -7.684 -4.101 12.649 1.00 98.62 97 ASN A C 1
ATOM 726 O O . ASN A 1 97 ? -8.245 -3.013 12.794 1.00 98.62 97 ASN A O 1
ATOM 730 N N . ILE A 1 98 ? -7.383 -4.606 11.456 1.00 98.69 98 ILE A N 1
ATOM 731 C CA . ILE A 1 98 ? -7.704 -3.977 10.176 1.00 98.69 98 ILE A CA 1
ATOM 732 C C . ILE A 1 98 ? -8.965 -4.644 9.640 1.00 98.69 98 ILE A C 1
ATOM 734 O O . ILE A 1 98 ? -8.982 -5.851 9.389 1.00 98.69 98 ILE A O 1
ATOM 738 N N . ARG A 1 99 ? -10.047 -3.885 9.480 1.00 98.75 99 ARG A N 1
ATOM 739 C CA . ARG A 1 99 ? -11.377 -4.440 9.186 1.00 98.75 99 ARG A CA 1
ATOM 740 C C . ARG A 1 99 ? -11.848 -4.140 7.776 1.00 98.75 99 ARG A C 1
ATOM 742 O O . ARG A 1 99 ? -11.438 -3.165 7.158 1.00 98.75 99 ARG A O 1
ATOM 749 N N . SER A 1 100 ? -12.763 -4.972 7.286 1.00 98.69 100 SER A N 1
ATOM 750 C CA . SER A 1 100 ? -13.378 -4.823 5.962 1.00 98.69 100 SER A CA 1
ATOM 751 C C . SER A 1 100 ? -14.443 -3.723 5.883 1.00 98.69 100 SER A C 1
ATOM 753 O O . SER A 1 100 ? -14.941 -3.445 4.798 1.00 98.69 100 SER A O 1
ATOM 755 N N . GLY A 1 101 ? -14.829 -3.126 7.013 1.00 98.62 101 GLY A N 1
ATOM 756 C CA . GLY A 1 101 ? -15.828 -2.061 7.092 1.00 98.62 101 GLY A CA 1
ATOM 757 C C . GLY A 1 101 ? -15.687 -1.240 8.374 1.00 98.62 101 GLY A C 1
ATOM 758 O O . GLY A 1 101 ? -15.010 -1.657 9.317 1.00 98.62 101 GLY A O 1
ATOM 759 N N . ALA A 1 102 ? -16.337 -0.076 8.402 1.00 98.44 102 ALA A N 1
ATOM 760 C CA . ALA A 1 102 ? -16.326 0.863 9.523 1.00 98.44 102 ALA A CA 1
ATOM 761 C C . ALA A 1 102 ? -17.225 0.382 10.680 1.00 98.44 102 ALA A C 1
ATOM 763 O O . ALA A 1 102 ? -18.326 0.888 10.893 1.00 98.44 102 ALA A O 1
ATOM 764 N N . GLY A 1 103 ? -16.775 -0.637 11.413 1.00 98.38 103 GLY A N 1
ATOM 765 C CA . GLY A 1 103 ? -17.496 -1.185 12.561 1.00 98.38 103 GLY A CA 1
ATOM 766 C C . GLY A 1 103 ? -16.879 -2.474 13.101 1.00 98.38 103 GLY A C 1
ATOM 767 O O . GLY A 1 103 ? -16.174 -3.195 12.397 1.00 98.38 103 GLY A O 1
ATOM 768 N N . THR A 1 104 ? -17.175 -2.804 14.358 1.00 97.81 104 THR A N 1
ATOM 769 C CA . THR A 1 104 ? -16.651 -4.008 15.030 1.00 97.81 104 THR A CA 1
ATOM 770 C C . THR A 1 104 ? -17.307 -5.311 14.562 1.00 97.81 104 THR A C 1
ATOM 772 O O . THR A 1 104 ? -16.739 -6.381 14.772 1.00 97.81 104 THR A O 1
ATOM 775 N N . SER A 1 105 ? -18.463 -5.233 13.896 1.00 98.12 105 SER A N 1
ATOM 776 C CA . SER A 1 105 ? -19.170 -6.376 13.302 1.00 98.12 105 SER A CA 1
ATOM 777 C C . SER A 1 105 ? -18.586 -6.835 11.961 1.00 98.12 105 SER A C 1
ATOM 779 O O . SER A 1 105 ? -18.866 -7.949 11.522 1.00 98.12 105 SER A O 1
ATOM 781 N N . PHE A 1 106 ? -17.774 -6.005 11.300 1.00 98.69 106 PHE A N 1
ATOM 782 C CA . PHE A 1 106 ? -17.129 -6.362 10.038 1.00 98.69 106 PHE A CA 1
ATOM 783 C C . PHE A 1 106 ? -15.935 -7.294 10.257 1.00 98.69 106 PHE A C 1
ATOM 785 O O . PHE A 1 106 ? -15.235 -7.208 11.270 1.00 98.69 106 PHE A O 1
ATOM 792 N N . SER A 1 107 ? -15.675 -8.158 9.272 1.00 98.56 107 SER A N 1
ATOM 793 C CA . SER A 1 107 ? -14.580 -9.130 9.320 1.00 98.56 107 SER A CA 1
ATOM 794 C C . SER A 1 107 ? -13.206 -8.469 9.470 1.00 98.56 107 SER A C 1
ATOM 796 O O . SER A 1 107 ? -12.955 -7.395 8.916 1.00 98.56 107 SER A O 1
ATOM 798 N N . VAL A 1 108 ? -12.314 -9.132 10.206 1.00 98.69 108 VAL A N 1
ATOM 799 C CA . VAL A 1 108 ? -10.903 -8.746 10.325 1.00 98.69 108 VAL A CA 1
ATOM 800 C C . VAL A 1 108 ? -10.150 -9.277 9.103 1.00 98.69 108 VAL A C 1
ATOM 802 O O . VAL A 1 108 ? -10.169 -10.474 8.830 1.00 98.69 108 VAL A O 1
ATOM 805 N N . LEU A 1 109 ? -9.510 -8.380 8.353 1.00 98.44 109 LEU A N 1
ATOM 806 C CA . LEU A 1 109 ? -8.690 -8.699 7.179 1.00 98.44 109 LEU A CA 1
ATOM 807 C C . LEU A 1 109 ? -7.251 -9.070 7.560 1.00 98.44 109 LEU A C 1
ATOM 809 O O . LEU A 1 109 ? -6.578 -9.794 6.824 1.00 98.44 109 LEU A O 1
ATOM 813 N N . GLY A 1 110 ? -6.785 -8.540 8.689 1.00 98.19 110 GLY A N 1
ATOM 814 C CA . GLY A 1 110 ? -5.454 -8.735 9.243 1.00 98.19 110 GLY A CA 1
ATOM 815 C C . GLY A 1 110 ? -5.239 -7.846 10.464 1.00 98.19 110 GLY A C 1
ATOM 816 O O . GLY A 1 110 ? -6.172 -7.192 10.938 1.00 98.19 110 GLY A O 1
ATOM 817 N N . GLN A 1 111 ? -4.005 -7.821 10.955 1.00 98.12 111 GLN A N 1
ATOM 818 C CA . GLN A 1 111 ? -3.589 -6.985 12.076 1.00 98.12 111 GLN A CA 1
ATOM 819 C C . GLN A 1 111 ? -2.370 -6.146 11.680 1.00 98.12 111 GLN A C 1
ATOM 821 O O . GLN A 1 111 ? -1.588 -6.561 10.820 1.00 98.12 111 GLN A O 1
ATOM 826 N N . ALA A 1 112 ? -2.258 -4.955 12.264 1.00 98.12 112 ALA A N 1
ATOM 827 C CA . ALA A 1 112 ? -1.108 -4.069 12.139 1.00 98.12 112 ALA A CA 1
ATOM 828 C C . ALA A 1 112 ? -0.300 -4.068 13.438 1.00 98.12 112 ALA A C 1
ATOM 830 O O . ALA A 1 112 ? -0.889 -4.083 14.519 1.00 98.12 112 ALA A O 1
ATOM 831 N N . GLU A 1 113 ? 1.020 -3.985 13.305 1.00 98.19 113 GLU A N 1
ATOM 832 C CA . GLU A 1 113 ? 1.926 -3.763 14.433 1.00 98.19 113 GLU A CA 1
ATOM 833 C C . GLU A 1 113 ? 2.094 -2.269 14.715 1.00 98.19 113 GLU A C 1
ATOM 835 O O . GLU A 1 113 ? 1.813 -1.422 13.848 1.00 98.19 113 GLU A O 1
ATOM 840 N N . GLU A 1 114 ? 2.582 -1.947 15.911 1.00 98.12 114 GLU A N 1
ATOM 841 C CA . GLU A 1 114 ? 2.878 -0.582 16.320 1.00 98.12 114 GLU A CA 1
ATOM 842 C C . GLU A 1 114 ? 3.800 0.109 15.304 1.00 98.12 114 GLU A C 1
ATOM 844 O O . GLU A 1 114 ? 4.701 -0.483 14.708 1.00 98.12 114 GLU A O 1
ATOM 849 N N . GLY A 1 115 ? 3.540 1.390 15.046 1.00 97.75 115 GLY A N 1
ATOM 850 C CA . GLY A 1 115 ? 4.329 2.193 14.118 1.00 97.75 115 GLY A CA 1
ATOM 851 C C . GLY A 1 115 ? 4.012 1.956 12.642 1.00 97.75 115 GLY A C 1
ATOM 852 O O . GLY A 1 115 ? 4.403 2.783 11.817 1.00 97.75 115 GLY A O 1
ATOM 853 N N . THR A 1 116 ? 3.255 0.910 12.283 1.00 98.00 116 THR A N 1
ATOM 854 C CA . THR A 1 116 ? 2.846 0.698 10.887 1.00 98.00 116 THR A CA 1
ATOM 855 C C . THR A 1 116 ? 2.027 1.888 10.392 1.00 98.00 116 THR A C 1
ATOM 857 O O . THR A 1 116 ? 1.067 2.315 11.041 1.00 98.00 116 THR A O 1
ATOM 860 N N . MET A 1 117 ? 2.401 2.422 9.228 1.00 97.75 117 MET A N 1
ATOM 861 C CA . MET A 1 117 ? 1.729 3.559 8.610 1.00 97.75 117 MET A CA 1
ATOM 862 C C . MET A 1 117 ? 0.877 3.140 7.419 1.00 97.75 117 MET A C 1
ATOM 864 O O . MET A 1 117 ? 1.301 2.334 6.591 1.00 97.75 117 MET A O 1
ATOM 868 N N . TYR A 1 118 ? -0.289 3.765 7.292 1.00 98.06 118 TYR A N 1
ATOM 869 C CA . TYR A 1 118 ? -1.175 3.592 6.151 1.00 98.06 118 TYR A CA 1
ATOM 870 C C . TYR A 1 118 ? -1.690 4.935 5.631 1.00 98.06 118 TYR A C 1
ATOM 872 O O . TYR A 1 118 ? -1.833 5.895 6.389 1.00 98.06 118 TYR A O 1
ATOM 880 N N . ALA A 1 119 ? -2.013 5.005 4.339 1.00 97.25 119 ALA A N 1
ATOM 881 C CA . ALA A 1 119 ? -2.619 6.195 3.746 1.00 97.25 119 ALA A CA 1
ATOM 882 C C . ALA A 1 119 ? -4.032 6.430 4.301 1.00 97.25 119 ALA A C 1
ATOM 884 O O . ALA A 1 119 ? -4.842 5.500 4.365 1.00 97.25 119 ALA A O 1
ATOM 885 N N . ILE A 1 120 ? -4.359 7.671 4.668 1.00 97.56 120 ILE A N 1
ATOM 886 C CA . ILE A 1 120 ? -5.737 8.043 5.008 1.00 97.56 120 ILE A CA 1
ATOM 887 C C . ILE A 1 120 ? -6.457 8.419 3.716 1.00 97.56 120 ILE A C 1
ATOM 889 O O . ILE A 1 120 ? -6.090 9.374 3.041 1.00 97.56 120 ILE A O 1
ATOM 893 N N . THR A 1 121 ? -7.506 7.669 3.384 1.00 97.06 121 THR A N 1
ATOM 894 C CA . THR A 1 121 ? -8.351 7.915 2.196 1.00 97.06 121 THR A CA 1
ATOM 895 C C . THR A 1 121 ? -9.719 8.487 2.553 1.00 97.06 121 THR A C 1
ATOM 897 O O . THR A 1 121 ? -10.493 8.857 1.676 1.00 97.06 121 THR A O 1
ATOM 900 N N . GLY A 1 122 ? -10.036 8.542 3.845 1.00 97.38 122 GLY A N 1
ATOM 901 C CA . GLY A 1 122 ? -11.301 9.048 4.349 1.00 97.38 122 GLY A CA 1
ATOM 902 C C . GLY A 1 122 ? -11.509 8.691 5.813 1.00 97.38 122 GLY A C 1
ATOM 903 O O . GLY A 1 122 ? -10.659 8.072 6.458 1.00 97.38 122 GLY A O 1
ATOM 904 N N . LYS A 1 123 ? -12.670 9.074 6.338 1.00 97.56 123 LYS A N 1
ATOM 905 C CA . LYS A 1 123 ? -13.087 8.783 7.709 1.00 97.56 123 LYS A CA 1
ATOM 906 C C . LYS A 1 123 ? -14.598 8.573 7.749 1.00 97.56 123 LYS A C 1
ATOM 908 O O . LYS A 1 123 ? -15.339 9.351 7.156 1.00 97.56 123 LYS A O 1
ATOM 913 N N . ILE A 1 124 ? -15.046 7.540 8.457 1.00 98.31 124 ILE A N 1
ATOM 914 C CA . ILE A 1 124 ? -16.465 7.242 8.686 1.00 98.31 124 ILE A CA 1
ATOM 915 C C . ILE A 1 124 ? -16.658 7.044 10.189 1.00 98.31 124 ILE A C 1
ATOM 917 O O . ILE A 1 124 ? -16.228 6.038 10.753 1.00 98.31 124 ILE A O 1
ATOM 921 N N . GLY A 1 125 ? -17.269 8.024 10.859 1.00 97.75 125 GLY A N 1
ATOM 922 C CA . GLY A 1 125 ? -17.374 8.032 12.320 1.00 97.75 125 GLY A CA 1
ATOM 923 C C . GLY A 1 125 ? -15.995 7.911 12.981 1.00 97.75 125 GLY A C 1
ATOM 924 O O . GLY A 1 125 ? -15.093 8.696 12.692 1.00 97.75 125 GLY A O 1
ATOM 925 N N . ASN A 1 126 ? -15.819 6.889 13.819 1.00 98.31 126 ASN A N 1
ATOM 926 C CA . ASN A 1 126 ? -14.568 6.604 14.533 1.00 98.31 126 ASN A CA 1
ATOM 927 C C . ASN A 1 126 ? -13.651 5.619 13.784 1.00 98.31 126 ASN A C 1
ATOM 929 O O . ASN A 1 126 ? -12.860 4.905 14.395 1.00 98.31 126 ASN A O 1
ATOM 933 N N . TRP A 1 127 ? -13.757 5.554 12.456 1.00 98.69 127 TRP A N 1
ATOM 934 C CA . TRP A 1 127 ? -12.941 4.674 11.623 1.00 98.69 127 TRP A CA 1
ATOM 935 C C . TRP A 1 127 ? -12.222 5.475 10.548 1.00 98.69 127 TRP A C 1
ATOM 937 O O . TRP A 1 127 ? -12.859 6.153 9.740 1.00 98.69 127 TRP A O 1
ATOM 947 N N . TYR A 1 128 ? -10.898 5.364 10.506 1.00 98.62 128 TYR A N 1
ATOM 948 C CA . TYR A 1 128 ? -10.115 5.805 9.360 1.00 98.62 128 TYR A CA 1
ATOM 949 C C . TYR A 1 128 ? -10.269 4.797 8.227 1.00 98.62 128 TYR A C 1
ATOM 951 O O . TYR A 1 128 ? -10.141 3.593 8.449 1.00 98.62 128 TYR A O 1
ATOM 959 N N . GLN A 1 129 ? -10.531 5.289 7.020 1.00 98.62 129 GLN A N 1
ATOM 960 C CA . GLN A 1 129 ? -10.513 4.489 5.803 1.00 98.62 129 GLN A CA 1
ATOM 961 C C . GLN A 1 129 ? -9.103 4.487 5.212 1.00 98.62 129 GLN A C 1
ATOM 963 O O . GLN A 1 129 ? -8.477 5.536 5.051 1.00 98.62 129 GLN A O 1
ATOM 968 N N . THR A 1 130 ? -8.624 3.311 4.832 1.00 98.56 130 THR A N 1
ATOM 969 C CA . THR A 1 130 ? -7.273 3.092 4.323 1.00 98.56 130 THR A CA 1
ATOM 970 C C . THR A 1 130 ? -7.227 1.966 3.285 1.00 98.56 130 THR A C 1
ATOM 972 O O . THR A 1 130 ? -8.271 1.445 2.885 1.00 98.56 130 THR A O 1
ATOM 975 N N . TYR A 1 131 ? -6.025 1.586 2.851 1.00 98.25 131 TYR A N 1
ATOM 976 C CA . TYR A 1 131 ? -5.777 0.396 2.051 1.00 98.25 131 TYR A CA 1
ATOM 977 C C . TYR A 1 131 ? -5.038 -0.672 2.856 1.00 98.25 131 TYR A C 1
ATOM 979 O O . TYR A 1 131 ? -4.135 -0.378 3.631 1.00 98.25 131 TYR A O 1
ATOM 987 N N . TYR A 1 132 ? -5.399 -1.929 2.625 1.00 98.44 132 TYR A N 1
ATOM 988 C CA . TYR A 1 132 ? -4.680 -3.091 3.127 1.00 98.44 132 TYR A CA 1
ATOM 989 C C . TYR A 1 132 ? -4.726 -4.195 2.079 1.00 98.44 132 TYR A C 1
ATOM 991 O O . TYR A 1 132 ? -5.810 -4.604 1.650 1.00 98.44 132 TYR A O 1
ATOM 999 N N . ARG A 1 133 ? -3.558 -4.685 1.649 1.00 97.81 133 ARG A N 1
ATOM 1000 C CA . ARG A 1 133 ? -3.444 -5.743 0.626 1.00 97.81 133 ARG A CA 1
ATOM 1001 C C . ARG A 1 133 ? -4.248 -5.453 -0.652 1.00 97.81 133 ARG A C 1
ATOM 1003 O O . ARG A 1 133 ? -4.946 -6.326 -1.172 1.00 97.81 133 ARG A O 1
ATOM 1010 N N . GLY A 1 134 ? -4.189 -4.212 -1.128 1.00 96.75 134 GLY A N 1
ATOM 1011 C CA . GLY A 1 134 ? -4.856 -3.741 -2.343 1.00 96.75 134 GLY A CA 1
ATOM 1012 C C . GLY A 1 134 ? -6.366 -3.523 -2.210 1.00 96.75 134 GLY A C 1
ATOM 1013 O O . GLY A 1 134 ? -7.035 -3.313 -3.218 1.00 96.75 134 GLY A O 1
ATOM 1014 N N . LYS A 1 135 ? -6.929 -3.595 -0.998 1.00 97.19 135 LYS A N 1
ATOM 1015 C CA . LYS A 1 135 ? -8.367 -3.428 -0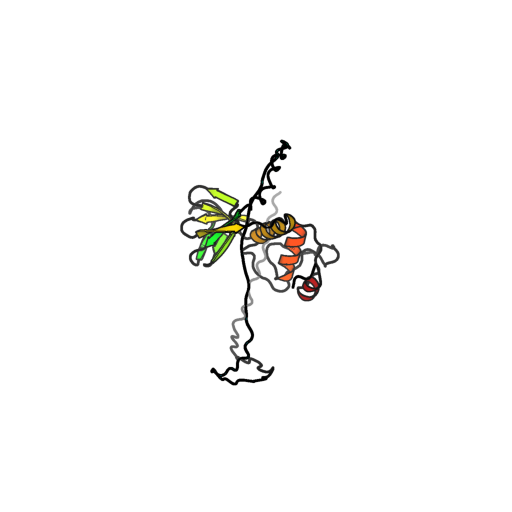.737 1.00 97.19 135 LYS A CA 1
ATOM 1016 C C . LYS A 1 135 ? -8.618 -2.265 0.208 1.00 97.19 135 LYS A C 1
ATOM 1018 O O . LYS A 1 135 ? -7.788 -1.989 1.068 1.00 97.19 135 LYS A O 1
ATOM 1023 N N . THR A 1 136 ? -9.783 -1.634 0.093 1.00 98.38 136 THR A N 1
ATOM 1024 C CA . THR A 1 136 ? -10.264 -0.690 1.107 1.00 98.38 136 THR A CA 1
ATOM 1025 C C . THR A 1 136 ? -10.435 -1.406 2.444 1.00 98.38 136 THR A C 1
ATOM 1027 O O . THR A 1 136 ? -10.991 -2.504 2.509 1.00 98.38 136 THR A O 1
ATOM 1030 N N . ALA A 1 137 ? -9.947 -0.775 3.503 1.00 98.69 137 ALA A N 1
ATOM 1031 C CA . ALA A 1 137 ? -9.968 -1.292 4.857 1.00 98.69 137 ALA A CA 1
ATOM 1032 C C . ALA A 1 137 ? -10.158 -0.162 5.871 1.00 98.69 137 ALA A C 1
ATOM 1034 O O . ALA A 1 137 ? -10.096 1.019 5.525 1.00 98.69 137 ALA A O 1
ATOM 1035 N N . TYR A 1 138 ? -10.397 -0.532 7.127 1.00 98.75 138 TYR A N 1
ATOM 1036 C CA . TYR A 1 138 ? -10.729 0.409 8.187 1.00 98.75 138 TYR A CA 1
ATOM 1037 C C . TYR A 1 138 ? -9.961 0.112 9.470 1.00 98.75 138 TYR A C 1
ATOM 1039 O O . TYR A 1 138 ? -9.859 -1.043 9.889 1.00 98.75 138 TYR A O 1
ATOM 1047 N N . VAL A 1 139 ? -9.467 1.175 10.103 1.00 98.69 139 VAL A N 1
ATOM 1048 C CA . VAL A 1 139 ? -8.763 1.143 11.391 1.00 98.69 139 VAL A CA 1
ATOM 1049 C C . VAL A 1 139 ? -9.487 2.069 12.362 1.00 98.69 139 VAL A C 1
ATOM 1051 O O . VAL A 1 139 ? -9.851 3.191 12.007 1.00 98.69 139 VAL A O 1
ATOM 1054 N N . TYR A 1 140 ? -9.737 1.588 13.578 1.00 98.50 140 TYR A N 1
ATOM 1055 C CA . TYR A 1 140 ? -10.423 2.371 14.601 1.00 98.50 140 TYR A CA 1
ATOM 1056 C C . TYR A 1 140 ? -9.527 3.512 15.094 1.00 98.50 140 TYR A C 1
ATOM 1058 O O . TYR A 1 140 ? -8.332 3.316 15.314 1.00 98.50 140 TYR A O 1
ATOM 1066 N N . THR A 1 141 ? -10.094 4.707 15.260 1.00 98.00 141 THR A N 1
ATOM 1067 C CA . THR A 1 141 ? -9.319 5.936 15.494 1.00 98.00 141 THR A CA 1
ATOM 1068 C C . THR A 1 141 ? -8.542 5.934 16.807 1.00 98.00 141 THR A C 1
ATOM 1070 O O . THR A 1 141 ? -7.540 6.623 16.900 1.00 98.00 141 THR A O 1
ATOM 1073 N N . GLU A 1 142 ? -8.984 5.178 17.815 1.00 98.19 142 GLU A N 1
ATOM 1074 C CA . GLU A 1 142 ? -8.318 5.109 19.128 1.00 98.19 142 GLU A CA 1
ATOM 1075 C C . GLU A 1 142 ? -6.969 4.372 19.081 1.00 98.19 142 GLU A C 1
ATOM 1077 O O . GLU A 1 142 ? -6.113 4.602 19.927 1.00 98.19 142 GLU A O 1
ATOM 1082 N N . TYR A 1 143 ? -6.749 3.533 18.064 1.00 98.12 143 TYR A N 1
ATOM 1083 C CA . TYR A 1 143 ? -5.508 2.769 17.891 1.00 98.12 143 TYR A CA 1
ATOM 1084 C C . TYR A 1 143 ? -4.548 3.392 16.868 1.00 98.12 143 TYR A C 1
ATOM 1086 O O . TYR A 1 143 ? -3.623 2.726 16.393 1.00 98.12 143 TYR A O 1
ATOM 1094 N N . ALA A 1 144 ? -4.794 4.641 16.458 1.00 97.50 144 ALA A N 1
ATOM 1095 C CA . ALA A 1 144 ? -3.984 5.307 15.450 1.00 97.50 144 ALA A CA 1
ATOM 1096 C C . ALA A 1 144 ? -3.866 6.818 15.675 1.00 97.50 144 ALA A C 1
ATOM 1098 O O . ALA A 1 144 ? -4.843 7.511 15.954 1.00 97.50 144 ALA A O 1
ATOM 1099 N N . ALA A 1 145 ? -2.668 7.345 15.439 1.00 97.88 145 ALA A N 1
ATOM 1100 C CA . ALA A 1 145 ? -2.398 8.776 15.379 1.00 97.88 145 ALA A CA 1
ATOM 1101 C C . ALA A 1 145 ? -2.314 9.246 13.920 1.00 97.88 145 ALA A C 1
ATOM 1103 O O . ALA A 1 145 ? -1.853 8.505 13.052 1.00 97.88 145 ALA A O 1
ATOM 1104 N N . VAL A 1 146 ? -2.730 10.485 13.647 1.00 97.50 146 VAL A N 1
ATOM 1105 C CA . VAL A 1 146 ? -2.542 11.103 12.326 1.00 97.50 146 VAL A CA 1
ATOM 1106 C C . VAL A 1 146 ? -1.132 11.674 12.237 1.00 97.50 146 VAL A C 1
ATOM 1108 O O . VAL A 1 146 ? -0.694 12.406 13.122 1.00 97.50 146 VAL A O 1
ATOM 1111 N N . PHE A 1 147 ? -0.437 11.349 11.155 1.00 96.06 147 PHE A N 1
ATOM 1112 C CA . PHE A 1 147 ? 0.889 11.843 10.831 1.00 96.06 147 PHE A CA 1
ATOM 1113 C C . PHE A 1 147 ? 0.848 12.539 9.470 1.00 96.06 147 PHE A C 1
ATOM 1115 O O . PHE A 1 147 ? 0.368 11.964 8.493 1.00 96.06 147 PHE A O 1
ATOM 1122 N N . SER A 1 148 ? 1.329 13.779 9.412 1.00 95.44 148 SER A N 1
ATOM 1123 C CA . SER A 1 148 ? 1.277 14.613 8.209 1.00 95.44 148 SER A CA 1
ATOM 1124 C C . SER A 1 148 ? 2.681 14.829 7.664 1.00 95.44 148 SER A C 1
ATOM 1126 O O . SER A 1 148 ? 3.561 15.268 8.400 1.00 95.44 148 SER A O 1
ATOM 1128 N N . LEU A 1 149 ? 2.873 14.564 6.375 1.00 92.75 149 LEU A N 1
ATOM 1129 C CA . LEU A 1 149 ? 4.119 14.830 5.657 1.00 92.75 149 LEU A CA 1
ATOM 1130 C C . LEU A 1 149 ? 3.873 15.857 4.547 1.00 92.75 149 LEU A C 1
ATOM 1132 O O . LEU A 1 149 ? 2.810 15.809 3.921 1.00 92.75 149 LEU A O 1
ATOM 1136 N N . PRO A 1 150 ? 4.815 16.777 4.282 1.00 93.75 150 PRO A N 1
ATOM 1137 C CA . PRO A 1 150 ? 4.731 17.625 3.101 1.00 93.75 150 PRO A CA 1
ATOM 1138 C C . PRO A 1 150 ? 4.810 16.751 1.848 1.00 93.75 150 PRO A C 1
ATOM 1140 O O . PRO A 1 150 ? 5.628 15.833 1.774 1.00 93.75 150 PRO A O 1
ATOM 1143 N N . LYS A 1 151 ? 3.948 17.029 0.871 1.00 94.00 151 LYS A N 1
ATOM 1144 C CA . LYS A 1 151 ? 4.025 16.390 -0.443 1.00 94.00 151 LYS A CA 1
ATOM 1145 C C . LYS A 1 151 ? 5.227 16.923 -1.207 1.00 94.00 151 LYS A C 1
ATOM 1147 O O . LYS A 1 151 ? 5.569 18.101 -1.090 1.00 94.00 151 LYS A O 1
ATOM 1152 N N . SER A 1 152 ? 5.823 16.066 -2.024 1.00 91.69 152 SER A N 1
ATOM 1153 C CA . SER A 1 152 ? 6.741 16.506 -3.063 1.00 91.69 152 SER A CA 1
ATOM 1154 C C . SER A 1 152 ? 5.985 17.324 -4.113 1.00 91.69 152 SER A C 1
ATOM 1156 O O . SER A 1 152 ? 4.816 17.088 -4.418 1.00 91.69 152 SER A O 1
ATOM 1158 N N . ASP A 1 153 ? 6.698 18.277 -4.693 1.00 92.12 153 ASP A N 1
ATOM 1159 C CA . ASP A 1 153 ? 6.365 18.966 -5.937 1.00 92.12 153 ASP A CA 1
ATOM 1160 C C . ASP A 1 153 ? 6.347 18.027 -7.164 1.00 92.12 153 ASP A C 1
ATOM 1162 O O . ASP A 1 153 ? 5.745 18.346 -8.190 1.00 92.12 153 ASP A O 1
ATOM 1166 N N . ASN A 1 154 ? 6.954 16.839 -7.070 1.00 93.00 154 ASN A N 1
ATOM 1167 C CA . ASN A 1 154 ? 6.955 15.839 -8.129 1.00 93.00 154 ASN A CA 1
ATOM 1168 C C . ASN A 1 154 ? 5.699 14.951 -8.089 1.00 93.00 154 ASN A C 1
ATOM 1170 O O . ASN A 1 154 ? 5.643 13.933 -7.397 1.00 93.00 154 ASN A O 1
ATOM 1174 N N . GLU A 1 155 ? 4.719 15.272 -8.936 1.00 93.00 155 GLU A N 1
ATOM 1175 C CA . GLU A 1 155 ? 3.460 14.522 -9.052 1.00 93.00 155 GLU A CA 1
ATOM 1176 C C . GLU A 1 155 ? 3.657 13.023 -9.363 1.00 93.00 155 GLU A C 1
ATOM 1178 O O . GLU A 1 155 ? 2.891 12.177 -8.901 1.00 93.00 155 GLU A O 1
ATOM 1183 N N . GLN A 1 156 ? 4.681 12.658 -10.142 1.00 94.19 156 GLN A N 1
ATOM 1184 C CA . GLN A 1 156 ? 4.941 11.253 -10.480 1.00 94.19 156 GLN A CA 1
ATOM 1185 C C . GLN A 1 156 ? 5.456 10.478 -9.265 1.00 94.19 156 GLN A C 1
ATOM 1187 O O . GLN A 1 156 ? 5.073 9.323 -9.079 1.00 94.19 156 GLN A O 1
ATOM 1192 N N . ALA A 1 157 ? 6.283 11.111 -8.429 1.00 94.50 157 ALA A N 1
ATOM 1193 C CA . ALA A 1 157 ? 6.740 10.520 -7.176 1.00 94.50 157 ALA A CA 1
ATOM 1194 C C . ALA A 1 157 ? 5.561 10.297 -6.218 1.00 94.50 157 ALA A C 1
ATOM 1196 O O . ALA A 1 157 ? 5.418 9.205 -5.673 1.00 94.50 157 ALA A O 1
ATOM 1197 N N . GLU A 1 158 ? 4.661 11.275 -6.100 1.00 95.38 158 GLU A N 1
ATOM 1198 C CA . GLU A 1 158 ? 3.451 11.145 -5.281 1.00 95.38 158 GLU A CA 1
ATOM 1199 C C . GLU A 1 158 ? 2.549 9.997 -5.764 1.00 95.38 158 GLU A C 1
ATOM 1201 O O . GLU A 1 158 ? 2.093 9.194 -4.955 1.00 95.38 158 GLU A O 1
ATOM 1206 N N . LYS A 1 159 ? 2.373 9.818 -7.083 1.00 96.62 159 LYS A N 1
ATOM 1207 C CA . LYS A 1 159 ? 1.630 8.665 -7.635 1.00 96.62 159 LYS A CA 1
ATOM 1208 C C . LYS A 1 159 ? 2.269 7.324 -7.274 1.00 96.62 159 LYS A C 1
ATOM 1210 O O . LYS A 1 159 ? 1.556 6.360 -6.995 1.00 96.62 159 LYS A O 1
ATOM 1215 N N . VAL A 1 160 ? 3.601 7.245 -7.304 1.00 97.69 160 VAL A N 1
ATOM 1216 C CA . VAL A 1 160 ? 4.352 6.041 -6.909 1.00 97.69 160 VAL A CA 1
ATOM 1217 C C . VAL A 1 160 ? 4.141 5.751 -5.423 1.00 97.69 160 VAL A C 1
ATOM 1219 O O . VAL A 1 160 ? 3.884 4.605 -5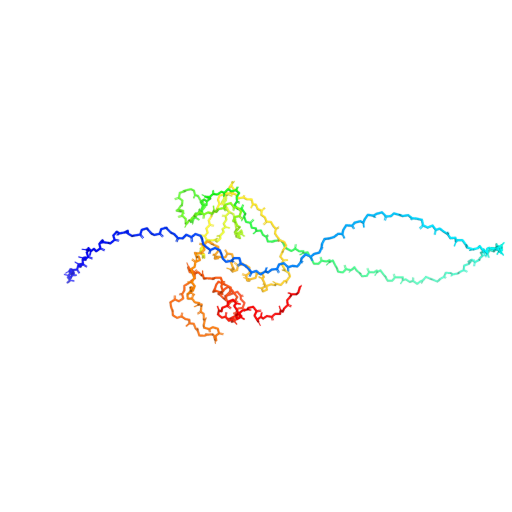.061 1.00 97.69 160 VAL A O 1
ATOM 1222 N N . ILE A 1 161 ? 4.190 6.775 -4.569 1.00 96.56 161 ILE A N 1
ATOM 1223 C CA . ILE A 1 161 ? 3.940 6.645 -3.129 1.00 96.56 161 ILE A CA 1
ATOM 1224 C C . ILE A 1 161 ? 2.500 6.175 -2.870 1.00 96.56 161 ILE A C 1
ATOM 1226 O O . ILE A 1 161 ? 2.295 5.187 -2.162 1.00 96.56 161 ILE A O 1
ATOM 1230 N N . ASP A 1 162 ? 1.508 6.811 -3.495 1.00 95.94 162 ASP A N 1
ATOM 1231 C CA . ASP A 1 162 ? 0.092 6.454 -3.360 1.00 95.94 162 ASP A CA 1
ATOM 1232 C C . ASP A 1 162 ? -0.184 5.010 -3.793 1.00 95.94 162 ASP A C 1
ATOM 1234 O O . ASP A 1 162 ? -0.923 4.276 -3.131 1.00 95.94 162 ASP A O 1
ATOM 1238 N N . GLU A 1 163 ? 0.416 4.574 -4.904 1.00 97.88 163 GLU A N 1
ATOM 1239 C CA . GLU A 1 163 ? 0.296 3.194 -5.363 1.00 97.88 163 GLU A CA 1
ATOM 1240 C C . GLU A 1 163 ? 0.994 2.223 -4.405 1.00 97.88 163 GLU A C 1
ATOM 1242 O O . GLU A 1 163 ? 0.421 1.180 -4.092 1.00 97.88 163 GLU A O 1
ATOM 1247 N N . ALA A 1 164 ? 2.171 2.564 -3.871 1.00 97.88 164 ALA A N 1
ATOM 1248 C CA . ALA A 1 164 ? 2.874 1.731 -2.896 1.00 97.88 164 ALA A CA 1
ATOM 1249 C C . ALA A 1 164 ? 2.040 1.499 -1.627 1.00 97.88 164 ALA A C 1
ATOM 1251 O O . ALA A 1 164 ? 1.930 0.360 -1.163 1.00 97.88 164 ALA A O 1
ATOM 1252 N N . TYR A 1 165 ? 1.387 2.543 -1.102 1.00 97.38 165 TYR A N 1
ATOM 1253 C CA . TYR A 1 165 ? 0.568 2.435 0.108 1.00 97.38 165 TYR A CA 1
ATOM 1254 C C . TYR A 1 165 ? -0.633 1.494 -0.039 1.00 97.38 165 TYR A C 1
ATOM 1256 O O . TYR A 1 165 ? -1.108 0.947 0.958 1.00 97.38 165 TYR A O 1
ATOM 1264 N N . LYS A 1 166 ? -1.098 1.220 -1.264 1.00 98.19 166 LYS A N 1
ATOM 1265 C CA . LYS A 1 166 ? -2.152 0.219 -1.494 1.00 98.19 166 LYS A CA 1
ATOM 1266 C C . LYS A 1 166 ? -1.702 -1.194 -1.132 1.00 98.19 166 LYS A C 1
ATOM 1268 O O . LYS A 1 166 ? -2.538 -2.024 -0.778 1.00 98.19 166 LYS A O 1
ATOM 1273 N N . HIS A 1 167 ? -0.400 -1.471 -1.188 1.00 97.94 167 HIS A N 1
ATOM 1274 C CA . HIS A 1 167 ? 0.173 -2.806 -0.991 1.00 97.94 167 HIS A CA 1
ATOM 1275 C C . HIS A 1 167 ? 0.730 -3.031 0.414 1.00 97.94 167 HIS A C 1
ATOM 1277 O O . HIS A 1 167 ? 1.315 -4.082 0.677 1.00 97.94 167 HIS A O 1
ATOM 1283 N N . VAL A 1 168 ? 0.510 -2.104 1.354 1.00 97.88 168 VAL A N 1
ATOM 1284 C CA . VAL A 1 168 ? 0.860 -2.345 2.760 1.00 97.88 168 VAL A CA 1
ATOM 1285 C C . VAL A 1 168 ? 0.117 -3.586 3.267 1.00 97.88 168 VAL A C 1
ATOM 1287 O O . VAL A 1 168 ? -1.074 -3.795 3.008 1.00 97.88 168 VAL A O 1
ATOM 1290 N N . GLY A 1 169 ? 0.862 -4.455 3.951 1.00 97.00 169 GLY A N 1
ATOM 1291 C CA . GLY A 1 169 ? 0.386 -5.741 4.451 1.00 97.00 169 GLY A CA 1
ATOM 1292 C C . GLY A 1 169 ? 0.455 -6.898 3.451 1.00 97.00 169 GLY A C 1
ATOM 1293 O O . GLY A 1 169 ? 0.189 -8.035 3.850 1.00 97.00 169 GLY A O 1
ATOM 1294 N N . VAL A 1 170 ? 0.795 -6.667 2.175 1.00 98.19 170 VAL A N 1
ATOM 1295 C CA . VAL A 1 170 ? 1.037 -7.759 1.214 1.00 98.19 170 VAL A CA 1
ATOM 1296 C C . VAL A 1 170 ? 2.250 -8.579 1.680 1.00 98.19 170 VAL A C 1
ATOM 1298 O O . VAL A 1 170 ? 3.288 -7.993 1.984 1.00 98.19 170 VAL A O 1
ATOM 1301 N N . PRO A 1 171 ? 2.146 -9.919 1.778 1.00 97.75 171 PRO A N 1
ATOM 1302 C CA . PRO A 1 171 ? 3.237 -10.743 2.283 1.00 97.75 171 PRO A CA 1
ATOM 1303 C C . PRO A 1 171 ? 4.476 -10.673 1.390 1.00 97.75 171 PRO A C 1
ATOM 1305 O O . PRO A 1 171 ? 4.388 -10.731 0.157 1.00 97.75 171 PRO A O 1
ATOM 1308 N N . TYR A 1 172 ? 5.636 -10.638 2.044 1.00 97.94 172 TYR A N 1
ATOM 1309 C CA . TYR A 1 172 ? 6.915 -10.817 1.378 1.00 97.94 172 TYR A CA 1
ATOM 1310 C C . TYR A 1 172 ? 7.083 -12.276 0.937 1.00 97.94 172 TYR A C 1
ATOM 1312 O O . TYR A 1 172 ? 6.925 -13.196 1.741 1.00 97.94 172 TYR A O 1
ATOM 1320 N N . VAL A 1 173 ? 7.440 -12.499 -0.326 1.00 98.44 173 VAL A N 1
ATOM 1321 C CA . VAL A 1 173 ? 7.786 -13.822 -0.861 1.00 98.44 173 VAL A CA 1
ATOM 1322 C C . VAL A 1 173 ? 9.029 -13.684 -1.724 1.00 98.44 173 VAL A C 1
ATOM 1324 O O . VAL A 1 173 ? 8.979 -13.058 -2.780 1.00 98.44 173 VAL A O 1
ATOM 1327 N N . TYR A 1 174 ? 10.135 -14.291 -1.289 1.00 97.69 174 TYR A N 1
ATOM 1328 C CA . TYR A 1 174 ? 11.388 -14.273 -2.040 1.00 97.69 174 TYR A CA 1
ATOM 1329 C C . TYR A 1 174 ? 11.189 -14.831 -3.454 1.00 97.69 174 TYR A C 1
ATOM 1331 O O . TYR A 1 174 ? 10.625 -15.912 -3.630 1.00 97.69 174 TYR A O 1
ATOM 1339 N N . GLY A 1 175 ? 11.649 -14.085 -4.460 1.00 95.88 175 GLY A N 1
ATOM 1340 C CA . GLY A 1 175 ? 11.514 -14.484 -5.857 1.00 95.88 175 GLY A CA 1
ATOM 1341 C C . GLY A 1 175 ? 10.068 -14.496 -6.355 1.00 95.88 175 GLY A C 1
ATOM 1342 O O . GLY A 1 175 ? 9.761 -15.253 -7.277 1.00 95.88 175 GLY A O 1
ATOM 1343 N N . ALA A 1 176 ? 9.172 -13.693 -5.764 1.00 97.81 176 ALA A N 1
ATOM 1344 C CA . ALA A 1 176 ? 7.818 -13.527 -6.279 1.00 97.81 176 ALA A CA 1
ATOM 1345 C C . ALA A 1 176 ? 7.840 -13.232 -7.788 1.00 97.81 176 ALA A C 1
ATOM 1347 O O . ALA A 1 176 ? 8.701 -12.506 -8.302 1.00 97.81 176 ALA A O 1
ATOM 1348 N N . VAL A 1 177 ? 6.883 -13.824 -8.506 1.00 97.75 177 VAL A N 1
ATOM 1349 C CA . VAL A 1 177 ? 6.738 -13.606 -9.946 1.00 97.75 177 VAL A CA 1
ATOM 1350 C C . VAL A 1 177 ? 6.509 -12.117 -10.175 1.00 97.75 177 VAL A C 1
ATOM 1352 O O . VAL A 1 177 ? 5.655 -11.513 -9.532 1.00 97.75 177 VAL A O 1
ATOM 1355 N N . ARG A 1 178 ? 7.304 -11.535 -11.069 1.00 97.38 178 ARG A N 1
ATOM 1356 C CA . ARG A 1 178 ? 7.255 -10.116 -11.429 1.00 97.38 178 ARG A CA 1
ATOM 1357 C C . ARG A 1 178 ? 6.130 -9.843 -12.405 1.00 97.38 178 ARG A C 1
ATOM 1359 O O . ARG A 1 178 ? 5.646 -10.760 -13.063 1.00 97.38 178 ARG A O 1
ATOM 1366 N N . LEU A 1 179 ? 5.746 -8.578 -12.519 1.00 97.81 179 LEU A N 1
ATOM 1367 C CA . LEU A 1 179 ? 4.751 -8.174 -13.500 1.00 97.81 179 LEU A CA 1
ATOM 1368 C C . LEU A 1 179 ? 5.266 -8.444 -14.920 1.00 97.81 179 LEU A C 1
ATOM 1370 O O . LEU A 1 179 ? 4.558 -9.050 -15.721 1.00 97.81 179 LEU A O 1
ATOM 1374 N N . HIS A 1 180 ? 6.513 -8.062 -15.205 1.00 97.50 180 HIS A N 1
ATOM 1375 C CA . HIS A 1 180 ? 7.136 -8.229 -16.515 1.00 97.50 180 HIS A CA 1
ATOM 1376 C C . HIS A 1 180 ? 8.611 -8.656 -16.422 1.00 97.50 180 HIS A C 1
ATOM 1378 O O . HIS A 1 180 ? 9.260 -8.565 -15.380 1.00 97.50 180 HIS A O 1
ATOM 1384 N N . ASP A 1 181 ? 9.160 -9.110 -17.545 1.00 96.62 181 ASP A N 1
ATOM 1385 C CA . ASP A 1 181 ? 10.539 -9.601 -17.699 1.00 96.62 181 ASP A CA 1
ATOM 1386 C C . ASP A 1 181 ? 11.615 -8.497 -17.826 1.00 96.62 181 ASP A C 1
ATOM 1388 O O . ASP A 1 181 ? 12.736 -8.762 -18.254 1.00 96.62 181 ASP A O 1
ATOM 1392 N N . GLY A 1 182 ? 11.280 -7.247 -17.492 1.00 95.50 182 GLY A N 1
ATOM 1393 C CA . GLY A 1 182 ? 12.127 -6.065 -17.736 1.00 95.50 182 GLY A CA 1
ATOM 1394 C C . GLY A 1 182 ? 12.119 -5.544 -19.183 1.00 95.50 182 GLY A C 1
ATOM 1395 O O . GLY A 1 182 ? 12.526 -4.415 -19.418 1.00 95.50 182 GLY A O 1
ATOM 1396 N N . LYS A 1 183 ? 11.585 -6.303 -20.150 1.00 94.94 183 LYS A N 1
ATOM 1397 C CA . LYS A 1 183 ? 11.469 -5.903 -21.568 1.00 94.94 183 LYS A CA 1
ATOM 1398 C C . LYS A 1 183 ? 10.036 -5.559 -21.982 1.00 94.94 183 LYS A C 1
ATOM 1400 O O . LYS A 1 183 ? 9.777 -5.291 -23.150 1.00 94.94 183 LYS A O 1
ATOM 1405 N N . GLY A 1 184 ? 9.111 -5.577 -21.024 1.00 94.06 184 GLY A N 1
ATOM 1406 C CA . GLY A 1 184 ? 7.690 -5.307 -21.235 1.00 94.06 184 GLY A CA 1
ATOM 1407 C C . GLY A 1 184 ? 6.848 -6.551 -21.519 1.00 94.06 184 GLY A C 1
ATOM 1408 O O . GLY A 1 184 ? 5.640 -6.419 -21.697 1.00 94.06 184 GLY A O 1
ATOM 1409 N N . ASN A 1 185 ? 7.425 -7.760 -21.512 1.00 97.12 185 ASN A N 1
ATOM 1410 C CA . ASN A 1 185 ? 6.625 -8.976 -21.643 1.00 97.12 185 ASN A CA 1
ATOM 1411 C C . ASN A 1 185 ? 6.074 -9.378 -20.274 1.00 97.12 185 ASN A C 1
ATOM 1413 O O . ASN A 1 185 ? 6.839 -9.663 -19.348 1.00 97.12 185 ASN A O 1
ATOM 1417 N N . PHE A 1 186 ? 4.747 -9.424 -20.146 1.00 97.50 186 PHE A N 1
ATOM 1418 C CA . PHE A 1 186 ? 4.097 -9.817 -18.899 1.00 97.50 186 PHE A CA 1
ATOM 1419 C C . PHE A 1 186 ? 4.310 -11.295 -18.585 1.00 97.50 186 PHE A C 1
ATOM 1421 O O . PHE A 1 186 ? 4.129 -12.171 -19.437 1.00 97.50 186 PHE A O 1
ATOM 1428 N N . LEU A 1 187 ? 4.665 -11.579 -17.334 1.00 97.50 187 LEU A N 1
ATOM 1429 C CA . LEU A 1 187 ? 4.925 -12.940 -16.890 1.00 97.50 187 LEU A CA 1
ATOM 1430 C C . LEU A 1 187 ? 3.630 -13.644 -16.481 1.00 97.50 187 LEU A C 1
ATOM 1432 O O . LEU A 1 187 ? 2.761 -13.094 -15.802 1.00 97.50 187 LEU A O 1
ATOM 1436 N N . LYS A 1 188 ? 3.520 -14.918 -16.862 1.00 97.56 188 LYS A N 1
ATOM 1437 C CA . LYS A 1 188 ? 2.415 -15.778 -16.426 1.00 97.56 188 LYS A CA 1
ATOM 1438 C C . LYS A 1 188 ? 2.539 -16.073 -14.932 1.00 97.56 188 LYS A C 1
ATOM 1440 O O . LYS A 1 188 ? 3.629 -16.337 -14.436 1.00 97.56 188 LYS A O 1
ATOM 1445 N N . GLY A 1 189 ? 1.408 -16.080 -14.229 1.00 95.69 189 GLY A N 1
ATOM 1446 C CA . GLY A 1 189 ? 1.367 -16.370 -12.792 1.00 95.69 189 GLY A CA 1
ATOM 1447 C C . GLY A 1 189 ? 1.759 -15.192 -11.896 1.00 95.69 189 GLY A C 1
ATOM 1448 O O . GLY A 1 189 ? 1.887 -15.379 -10.685 1.00 95.69 189 GLY A O 1
ATOM 1449 N N . PHE A 1 190 ? 1.926 -13.993 -12.466 1.00 97.75 190 PHE A N 1
ATOM 1450 C CA . PHE A 1 190 ? 2.007 -12.763 -11.689 1.00 97.75 190 PHE A CA 1
ATOM 1451 C C . PHE A 1 190 ? 0.758 -12.581 -10.812 1.00 97.75 190 PHE A C 1
ATOM 1453 O O . PHE A 1 190 ? -0.364 -12.893 -11.214 1.00 97.75 190 PHE A O 1
ATOM 1460 N N . THR A 1 191 ? 0.961 -12.054 -9.607 1.00 97.38 191 THR A N 1
ATOM 1461 C CA . THR A 1 191 ? -0.099 -11.708 -8.662 1.00 97.38 191 THR A CA 1
ATOM 1462 C C . THR A 1 191 ? 0.362 -10.546 -7.790 1.00 97.38 191 THR A C 1
ATOM 1464 O O . THR A 1 191 ? 1.459 -10.580 -7.243 1.00 97.38 191 THR A O 1
ATOM 1467 N N . ALA A 1 192 ? -0.512 -9.556 -7.593 1.00 97.06 192 ALA A N 1
ATOM 1468 C CA . ALA A 1 192 ? -0.269 -8.434 -6.685 1.00 97.06 192 ALA A CA 1
ATOM 1469 C C . ALA A 1 192 ? -0.529 -8.780 -5.201 1.00 97.06 192 ALA A C 1
ATOM 1471 O O . ALA A 1 192 ? -0.634 -7.897 -4.358 1.00 97.06 192 ALA A O 1
ATOM 1472 N N . GLN A 1 193 ? -0.696 -10.066 -4.868 1.00 97.25 193 GLN A N 1
ATOM 1473 C CA . GLN A 1 193 ? -0.938 -10.537 -3.500 1.00 97.25 193 GLN A CA 1
ATOM 1474 C C . GLN A 1 193 ? 0.329 -11.063 -2.809 1.00 97.25 193 GLN A C 1
ATOM 1476 O O . GLN A 1 193 ? 0.246 -11.562 -1.688 1.00 97.25 193 GLN A O 1
ATOM 1481 N N . LYS A 1 194 ? 1.493 -10.963 -3.456 1.00 97.88 194 LYS A N 1
ATOM 1482 C CA . LYS A 1 194 ? 2.804 -11.276 -2.881 1.00 97.88 194 LYS A CA 1
ATOM 1483 C C . LYS A 1 194 ? 3.889 -10.550 -3.660 1.00 97.88 194 LYS A C 1
ATOM 1485 O O . LYS A 1 194 ? 3.807 -10.475 -4.882 1.00 97.88 194 LYS A O 1
ATOM 1490 N N . PHE A 1 195 ? 4.921 -10.090 -2.969 1.00 98.50 195 PHE A N 1
ATOM 1491 C CA . PHE A 1 195 ? 6.053 -9.426 -3.606 1.00 98.50 195 PHE A CA 1
ATOM 1492 C C . PHE A 1 195 ? 7.370 -9.792 -2.915 1.00 98.50 195 PHE A C 1
ATOM 1494 O O . PHE A 1 195 ? 7.410 -9.980 -1.706 1.00 98.50 195 PHE A O 1
ATOM 1501 N N . ASP A 1 196 ? 8.461 -9.860 -3.673 1.00 98.19 196 ASP A N 1
ATOM 1502 C CA . ASP A 1 196 ? 9.801 -9.565 -3.157 1.00 98.19 196 ASP A CA 1
ATOM 1503 C C . ASP A 1 196 ? 10.092 -8.054 -3.258 1.00 98.19 196 ASP A C 1
ATOM 1505 O O . ASP A 1 196 ? 9.335 -7.307 -3.887 1.00 98.19 196 ASP A O 1
ATOM 1509 N N . CYS A 1 197 ? 11.207 -7.602 -2.677 1.00 97.56 197 CYS A N 1
ATOM 1510 C CA . CYS A 1 197 ? 11.580 -6.184 -2.636 1.00 97.56 197 CYS A CA 1
ATOM 1511 C C . CYS A 1 197 ? 11.616 -5.533 -4.031 1.00 97.56 197 CYS A C 1
ATOM 1513 O O . CYS A 1 197 ? 10.968 -4.515 -4.260 1.00 97.56 197 CYS A O 1
ATOM 1515 N N . SER A 1 198 ? 12.326 -6.142 -4.981 1.00 97.81 198 SER A N 1
ATOM 1516 C CA . SER A 1 198 ? 12.472 -5.618 -6.344 1.00 97.81 198 SER A CA 1
ATOM 1517 C C . SER A 1 198 ? 11.187 -5.697 -7.170 1.00 97.81 198 SER A C 1
ATOM 1519 O O . SER A 1 198 ? 10.940 -4.837 -8.014 1.00 97.81 198 SER A O 1
ATOM 1521 N N . SER A 1 199 ? 10.358 -6.715 -6.933 1.00 98.31 199 SER A N 1
ATOM 1522 C CA . SER A 1 199 ? 9.106 -6.935 -7.655 1.00 98.31 199 SER A CA 1
ATOM 1523 C C . SER A 1 199 ? 8.016 -5.952 -7.233 1.00 98.31 199 SER A C 1
ATOM 1525 O O . SER A 1 199 ? 7.269 -5.507 -8.099 1.00 98.31 199 SER A O 1
ATOM 1527 N N . LEU A 1 200 ? 7.964 -5.558 -5.950 1.00 98.44 200 LEU A N 1
ATOM 1528 C CA . LEU A 1 200 ? 7.075 -4.490 -5.489 1.00 98.44 200 LEU A CA 1
ATOM 1529 C C . LEU A 1 200 ? 7.465 -3.166 -6.144 1.00 98.44 200 LEU A C 1
ATOM 1531 O O . LEU A 1 200 ? 6.612 -2.499 -6.718 1.00 98.44 200 LEU A O 1
ATOM 1535 N N . VAL A 1 201 ? 8.756 -2.815 -6.108 1.00 98.12 201 VAL A N 1
ATOM 1536 C CA . VAL A 1 201 ? 9.267 -1.585 -6.732 1.00 98.12 201 VAL A CA 1
ATOM 1537 C C . VAL A 1 201 ? 8.923 -1.556 -8.219 1.00 98.12 201 VAL A C 1
ATOM 1539 O O . VAL A 1 201 ? 8.325 -0.592 -8.689 1.00 98.12 201 VAL A O 1
ATOM 1542 N N . GLN A 1 202 ? 9.219 -2.634 -8.952 1.00 98.00 202 GLN A N 1
ATOM 1543 C CA . GLN A 1 202 ? 8.880 -2.729 -10.372 1.00 98.00 202 GLN A CA 1
ATOM 1544 C C . GLN A 1 202 ? 7.374 -2.558 -10.606 1.00 98.00 202 GLN A C 1
ATOM 1546 O O . GLN A 1 202 ? 6.970 -1.773 -11.462 1.00 98.00 202 GLN A O 1
ATOM 1551 N N . TYR A 1 203 ? 6.547 -3.276 -9.844 1.00 98.31 203 TYR A N 1
ATOM 1552 C CA . TYR A 1 203 ? 5.098 -3.221 -9.982 1.00 98.31 203 TYR A CA 1
ATOM 1553 C C . TYR A 1 203 ? 4.562 -1.804 -9.751 1.00 98.31 203 TYR A C 1
ATOM 1555 O O . TYR A 1 203 ? 3.833 -1.284 -10.591 1.00 98.31 203 TYR A O 1
ATOM 1563 N N . VAL A 1 204 ? 4.953 -1.156 -8.653 1.00 98.31 204 VAL A N 1
ATOM 1564 C CA . VAL A 1 204 ? 4.466 0.181 -8.289 1.00 98.31 204 VAL A CA 1
ATOM 1565 C C . VAL A 1 204 ? 4.866 1.214 -9.345 1.00 98.31 204 VAL A C 1
ATOM 1567 O O . VAL A 1 204 ? 4.018 1.981 -9.794 1.00 98.31 204 VAL A O 1
ATOM 1570 N N . TYR A 1 205 ? 6.123 1.214 -9.796 1.00 97.94 205 TYR A N 1
ATOM 1571 C CA . TYR A 1 205 ? 6.590 2.149 -10.828 1.00 97.94 205 TYR A CA 1
ATOM 1572 C C . TYR A 1 205 ? 5.883 1.948 -12.169 1.00 97.94 205 TYR A C 1
ATOM 1574 O O . TYR A 1 205 ? 5.564 2.922 -12.860 1.00 97.94 205 TYR A O 1
ATOM 1582 N N . TYR A 1 206 ? 5.601 0.697 -12.530 1.00 97.75 206 TYR A N 1
ATOM 1583 C CA . TYR A 1 206 ? 4.837 0.401 -13.730 1.00 97.75 206 TYR A CA 1
ATOM 1584 C C . TYR A 1 206 ? 3.390 0.896 -13.606 1.00 97.75 206 TYR A C 1
ATOM 1586 O O . TYR A 1 206 ? 2.910 1.616 -14.478 1.00 97.75 206 TYR A O 1
ATOM 1594 N N . GLN A 1 207 ? 2.705 0.573 -12.508 1.00 97.50 207 GLN A N 1
ATOM 1595 C CA . GLN A 1 207 ? 1.298 0.930 -12.313 1.00 97.50 207 GLN A CA 1
ATOM 1596 C C . GLN A 1 207 ? 1.073 2.438 -12.155 1.00 97.50 207 GLN A C 1
ATOM 1598 O O . GLN A 1 207 ? 0.091 2.965 -12.673 1.00 97.50 207 GLN A O 1
ATOM 1603 N N . ALA A 1 208 ? 1.967 3.133 -11.451 1.00 97.25 208 ALA A N 1
ATOM 1604 C CA . ALA A 1 208 ? 1.820 4.555 -11.159 1.00 97.25 208 ALA A CA 1
ATOM 1605 C C . ALA A 1 208 ? 2.338 5.467 -12.280 1.00 97.25 208 ALA A C 1
ATOM 1607 O O . ALA A 1 208 ? 1.773 6.535 -12.517 1.00 97.25 208 ALA A O 1
ATOM 1608 N N . ALA A 1 209 ? 3.424 5.069 -12.951 1.00 95.38 209 ALA A N 1
ATOM 1609 C CA . ALA A 1 209 ? 4.169 5.941 -13.859 1.00 95.38 209 ALA A CA 1
ATOM 1610 C C . ALA A 1 209 ? 4.480 5.307 -15.227 1.00 95.38 209 ALA A C 1
ATOM 1612 O O . ALA A 1 209 ? 5.195 5.910 -16.032 1.00 95.38 209 ALA A O 1
ATOM 1613 N N . GLY A 1 210 ? 3.984 4.094 -15.504 1.00 95.25 210 GLY A N 1
ATOM 1614 C CA . GLY A 1 210 ? 4.241 3.382 -16.759 1.00 95.25 210 GLY A CA 1
ATOM 1615 C C . GLY A 1 210 ? 5.721 3.068 -16.990 1.00 95.25 210 GLY A C 1
ATOM 1616 O O . GLY A 1 210 ? 6.143 2.901 -18.134 1.00 95.25 210 GLY A O 1
ATOM 1617 N N . LYS A 1 211 ? 6.544 3.051 -15.931 1.00 96.00 211 LYS A N 1
ATOM 1618 C CA . LYS A 1 211 ? 7.992 2.848 -16.047 1.00 96.00 211 LYS A CA 1
ATOM 1619 C C . LYS A 1 211 ? 8.329 1.364 -16.001 1.00 96.00 211 LYS A C 1
ATOM 1621 O O . LYS A 1 211 ? 8.055 0.683 -15.017 1.00 96.00 211 LYS A O 1
ATOM 1626 N N . LEU A 1 212 ? 8.965 0.883 -17.066 1.00 96.44 212 LEU A N 1
ATOM 1627 C CA . LEU A 1 212 ? 9.523 -0.464 -17.141 1.00 96.44 212 LEU A CA 1
ATOM 1628 C C . LEU A 1 212 ? 10.886 -0.481 -16.447 1.00 96.44 212 LEU A C 1
ATOM 1630 O O . LEU A 1 212 ? 11.878 -0.026 -17.012 1.00 96.44 212 LEU A O 1
ATOM 1634 N N . LEU A 1 213 ? 10.917 -0.994 -15.219 1.00 97.19 213 LEU A N 1
ATOM 1635 C CA . LEU A 1 213 ? 12.160 -1.205 -14.477 1.00 97.19 213 LEU A CA 1
ATOM 1636 C C . LEU A 1 213 ? 12.721 -2.607 -14.713 1.00 97.19 213 LEU A C 1
ATOM 1638 O O . LEU A 1 213 ? 11.976 -3.567 -14.941 1.00 97.19 213 LEU A O 1
ATOM 1642 N N . ASP A 1 214 ? 14.037 -2.751 -14.566 1.00 97.44 214 ASP A N 1
ATOM 1643 C CA . ASP A 1 214 ? 14.660 -4.072 -14.594 1.00 97.44 214 ASP A CA 1
ATOM 1644 C C . ASP A 1 214 ? 14.174 -4.949 -13.432 1.00 97.44 214 ASP A C 1
ATOM 1646 O O . ASP A 1 214 ? 13.524 -4.510 -12.481 1.00 97.44 214 ASP A O 1
ATOM 1650 N N . VAL A 1 215 ? 14.479 -6.240 -13.521 1.00 96.12 215 VAL A N 1
ATOM 1651 C CA . VAL A 1 215 ? 13.866 -7.262 -12.672 1.00 96.12 215 VAL A CA 1
ATOM 1652 C C . VAL A 1 215 ? 14.455 -7.336 -11.260 1.00 96.12 215 VAL A C 1
ATOM 1654 O O . VAL A 1 215 ? 13.709 -7.531 -10.308 1.00 96.12 215 VAL A O 1
ATOM 1657 N N . THR A 1 216 ? 15.767 -7.191 -11.070 1.00 96.88 216 THR A N 1
ATOM 1658 C CA . THR A 1 216 ? 16.402 -7.372 -9.747 1.00 96.88 216 THR A CA 1
ATOM 1659 C C . THR A 1 216 ? 16.842 -6.053 -9.128 1.00 96.88 216 THR A C 1
ATOM 1661 O O . THR A 1 216 ? 17.129 -5.101 -9.847 1.00 96.88 216 THR A O 1
ATOM 1664 N N . THR A 1 217 ? 17.036 -6.016 -7.808 1.00 96.50 217 THR A N 1
ATOM 1665 C CA . THR A 1 217 ? 17.651 -4.858 -7.132 1.00 96.50 217 THR A CA 1
ATOM 1666 C C . THR A 1 217 ? 19.018 -4.501 -7.734 1.00 96.50 217 THR A C 1
ATOM 1668 O O . THR A 1 217 ? 19.306 -3.329 -7.950 1.00 96.50 217 THR A O 1
ATOM 1671 N N . ARG A 1 218 ? 19.838 -5.505 -8.094 1.00 96.69 218 ARG A N 1
ATOM 1672 C CA . ARG A 1 218 ? 21.175 -5.322 -8.701 1.00 96.69 218 ARG A CA 1
ATOM 1673 C C . ARG A 1 218 ? 21.130 -4.604 -10.053 1.00 96.69 218 ARG A C 1
ATOM 1675 O O . ARG A 1 218 ? 22.099 -3.952 -10.436 1.00 96.69 218 ARG A O 1
ATOM 1682 N N . THR A 1 219 ? 20.039 -4.767 -10.789 1.00 96.88 219 THR A N 1
ATOM 1683 C CA . THR A 1 219 ? 19.832 -4.119 -12.085 1.00 96.88 219 THR A CA 1
ATOM 1684 C C . THR A 1 219 ? 19.105 -2.786 -11.920 1.00 96.88 219 THR A C 1
ATOM 1686 O O . THR A 1 219 ? 19.540 -1.798 -12.494 1.00 96.88 219 THR A O 1
ATOM 1689 N N . GLN A 1 220 ? 18.093 -2.716 -11.048 1.00 97.00 220 GLN A N 1
ATOM 1690 C CA . GLN A 1 220 ? 17.332 -1.494 -10.755 1.00 97.00 220 GLN A CA 1
ATOM 1691 C C . GLN A 1 220 ? 18.207 -0.366 -10.194 1.00 97.00 220 GLN A C 1
ATOM 1693 O O . GLN A 1 220 ? 18.031 0.778 -10.586 1.00 97.00 220 GLN A O 1
ATOM 1698 N N . VAL A 1 221 ? 19.196 -0.671 -9.343 1.00 96.12 221 VAL A N 1
ATOM 1699 C CA . VAL A 1 221 ? 20.116 0.343 -8.779 1.00 96.12 221 VAL A CA 1
ATOM 1700 C C . VAL A 1 221 ? 20.962 1.061 -9.840 1.00 96.12 221 VAL A C 1
ATOM 1702 O O . VAL A 1 221 ? 21.501 2.132 -9.591 1.00 96.12 221 VAL A O 1
ATOM 1705 N N . LYS A 1 222 ? 21.085 0.483 -11.040 1.00 96.12 222 LYS A N 1
ATOM 1706 C CA . LYS A 1 222 ? 21.804 1.087 -12.170 1.00 96.12 222 LYS A CA 1
ATOM 1707 C C . LYS A 1 222 ? 20.895 1.949 -13.052 1.00 96.12 222 LYS A C 1
ATOM 1709 O O . LYS A 1 222 ? 21.352 2.450 -14.075 1.00 96.12 222 LYS A O 1
ATOM 1714 N N . GLN A 1 223 ? 19.615 2.065 -12.703 1.00 94.69 223 GLN A N 1
ATOM 1715 C CA . GLN A 1 223 ? 18.606 2.791 -13.465 1.00 94.69 223 GLN A CA 1
ATOM 1716 C C . GLN A 1 223 ? 18.230 4.099 -12.767 1.00 94.69 223 GLN A C 1
ATOM 1718 O O . GLN A 1 223 ? 18.256 4.202 -11.544 1.00 94.69 223 GLN A O 1
ATOM 1723 N N . GLY A 1 224 ? 17.817 5.087 -13.561 1.00 93.44 224 GLY A N 1
ATOM 1724 C CA . GLY A 1 224 ? 17.415 6.403 -13.065 1.00 93.44 224 GLY A CA 1
ATOM 1725 C C . GLY A 1 224 ? 18.574 7.394 -12.963 1.00 93.44 224 GLY A C 1
ATOM 1726 O O . GLY A 1 224 ? 19.656 7.186 -13.511 1.00 93.44 224 GLY A O 1
ATOM 1727 N N . LYS A 1 225 ? 18.310 8.520 -12.296 1.00 93.88 225 LYS A N 1
ATOM 1728 C CA . LYS A 1 225 ? 19.304 9.561 -12.023 1.00 93.88 225 LYS A CA 1
ATOM 1729 C C . LYS A 1 225 ? 19.942 9.278 -10.665 1.00 93.88 225 LYS A C 1
ATOM 1731 O O . LYS A 1 225 ? 19.224 9.123 -9.683 1.00 93.88 225 LYS A O 1
ATOM 1736 N N . PHE A 1 226 ? 21.271 9.234 -10.616 1.00 93.62 226 PHE A N 1
ATOM 1737 C CA . PHE A 1 226 ? 22.007 9.133 -9.357 1.00 93.62 226 PHE A CA 1
ATOM 1738 C C . PHE A 1 226 ? 21.749 10.370 -8.481 1.00 93.62 226 PHE A C 1
ATOM 1740 O O . PHE A 1 226 ? 21.754 11.497 -8.984 1.00 93.62 226 PHE A O 1
ATOM 1747 N N . VAL A 1 227 ? 21.522 10.143 -7.188 1.00 90.56 227 VAL A N 1
ATOM 1748 C CA . VAL A 1 227 ? 21.348 11.177 -6.161 1.00 90.56 227 VAL A CA 1
ATOM 1749 C C . VAL A 1 227 ? 22.409 10.906 -5.096 1.00 90.56 227 VAL A C 1
ATOM 1751 O O . VAL A 1 227 ? 22.453 9.792 -4.572 1.00 90.56 227 VAL A O 1
ATOM 1754 N N . ALA A 1 228 ? 23.292 11.882 -4.879 1.00 80.44 228 ALA A N 1
ATOM 1755 C CA . ALA A 1 228 ? 24.440 11.807 -3.975 1.00 80.44 228 ALA A CA 1
ATOM 1756 C C . ALA A 1 228 ? 24.086 12.314 -2.575 1.00 80.44 228 ALA A C 1
ATOM 1758 O O . ALA A 1 228 ? 23.259 13.254 -2.504 1.00 80.44 228 ALA A O 1
#

Sequence (228 aa):
MKRRKTIAALLAGFCLLTVSACDKTRPDDYGESDNVATGDSSLTDVPTDDGTPDDEPTVPDSTPDSTPDSTPEPEPEPEPPKQTMQQYLRCTTDNVNIRSGAGTSFSVLGQAEEGTMYAITGKIGNWYQTYYRGKTAYVYTEYAAVFSLPKSDNEQAEKVIDEAYKHVGVPYVYGAVRLHDGKGNFLKGFTAQKFDCSSLVQYVYYQAAGKLLDVTTRTQVKQGKFVA

Secondary structure (DSSP, 8-state):
----------------------------------------------------------------------PPPPPPPPPPP-PPEEEEEEE-SSSEEEESSSSTTSPEEEEE-TT-EEE--EEETTEEEEEETTEEEEEEGGGEEEEEEEPPS-HHHHHHHHHHHTTTTPPB-TTPPPSB-SSSPBPTT--TT-B-HHHHHHHHHHHHH-----SSHHHHTTSS----

pLDDT: mean 78.25, std 25.6, range [32.88, 98.75]

Radius of gyration: 33.91 Å; chains: 1; bounding box: 86×113×47 Å